Protein AF-A0A3M1TAW3-F1 (afdb_monomer)

pLDDT: mean 72.64, std 24.68, range [35.62, 98.75]

Structure (mmCIF, N/CA/C/O backbone):
data_AF-A0A3M1TAW3-F1
#
_entry.id   AF-A0A3M1TAW3-F1
#
loop_
_atom_site.group_PDB
_atom_site.id
_atom_site.type_symbol
_atom_site.label_atom_id
_atom_site.label_alt_id
_atom_site.label_comp_id
_atom_site.label_asym_id
_atom_site.label_entity_id
_atom_site.label_seq_id
_atom_site.pdbx_PDB_ins_code
_atom_site.Cartn_x
_atom_site.Cartn_y
_atom_site.Cartn_z
_atom_site.occupancy
_atom_site.B_iso_or_equiv
_atom_site.auth_seq_id
_atom_site.auth_comp_id
_atom_site.auth_asym_id
_atom_site.auth_atom_id
_atom_site.pdbx_PDB_model_num
ATOM 1 N N . MET A 1 1 ? 18.398 28.749 -62.847 1.00 45.34 1 MET A N 1
ATOM 2 C CA . MET A 1 1 ? 19.670 28.584 -62.106 1.00 45.34 1 MET A CA 1
ATOM 3 C C . MET A 1 1 ? 19.361 27.893 -60.785 1.00 45.34 1 MET A C 1
ATOM 5 O O . MET A 1 1 ? 18.654 28.473 -59.977 1.00 45.34 1 MET A O 1
ATOM 9 N N . ALA A 1 2 ? 19.782 26.638 -60.601 1.00 41.91 2 ALA A N 1
ATOM 10 C CA . ALA A 1 2 ? 19.473 25.850 -59.403 1.00 41.91 2 ALA A CA 1
ATOM 11 C C . ALA A 1 2 ? 20.678 25.838 -58.450 1.00 41.91 2 ALA A C 1
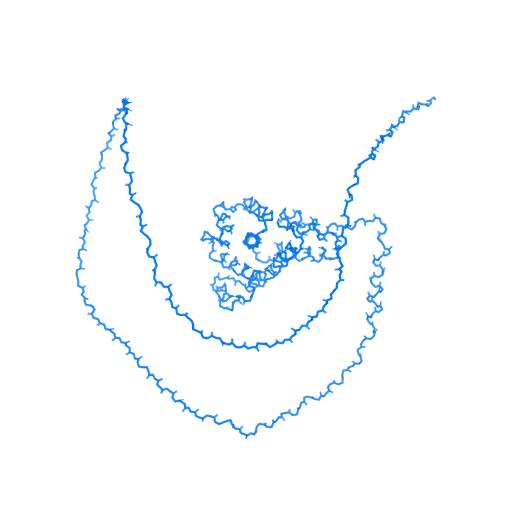ATOM 13 O O . ALA A 1 2 ? 21.740 25.317 -58.790 1.00 41.91 2 ALA A O 1
ATOM 14 N N . VAL A 1 3 ? 20.508 26.428 -57.266 1.00 51.09 3 VAL A N 1
ATOM 15 C CA . VAL A 1 3 ? 21.525 26.489 -56.209 1.00 51.09 3 VAL A CA 1
ATOM 16 C C . VAL A 1 3 ? 21.534 25.155 -55.455 1.00 51.09 3 VAL A C 1
ATOM 18 O O . VAL A 1 3 ? 20.552 24.783 -54.815 1.00 51.09 3 VAL A O 1
ATOM 21 N N . ARG A 1 4 ? 22.640 24.405 -55.550 1.00 50.91 4 ARG A N 1
ATOM 22 C CA . ARG A 1 4 ? 22.875 23.173 -54.779 1.00 50.91 4 ARG A CA 1
ATOM 23 C C . ARG A 1 4 ? 23.311 23.527 -53.354 1.00 50.91 4 ARG A C 1
ATOM 25 O O . ARG A 1 4 ? 24.387 24.084 -53.167 1.00 50.91 4 ARG A O 1
ATOM 32 N N . GLY A 1 5 ? 22.496 23.165 -52.364 1.00 61.06 5 GLY A N 1
ATOM 33 C CA . GLY A 1 5 ? 22.844 23.255 -50.942 1.00 61.06 5 GLY A CA 1
ATOM 34 C C . GLY A 1 5 ? 23.843 22.170 -50.488 1.00 61.06 5 GLY A C 1
ATOM 35 O O . GLY A 1 5 ? 23.930 21.107 -51.115 1.00 61.06 5 GLY A O 1
ATOM 36 N N . PRO A 1 6 ? 24.613 22.420 -49.410 1.00 59.00 6 PRO A N 1
ATOM 37 C CA . PRO A 1 6 ? 25.688 21.540 -48.959 1.00 59.00 6 PRO A CA 1
ATOM 38 C C . PRO A 1 6 ? 25.163 20.272 -48.267 1.00 59.00 6 PRO A C 1
ATOM 40 O O . PRO A 1 6 ? 24.200 20.297 -47.504 1.00 59.00 6 PRO A O 1
ATOM 43 N N . ARG A 1 7 ? 25.830 19.141 -48.532 1.00 55.12 7 ARG A N 1
ATOM 44 C CA . ARG A 1 7 ? 25.517 17.826 -47.949 1.00 55.12 7 ARG A CA 1
ATOM 45 C C . ARG A 1 7 ? 26.032 17.711 -46.503 1.00 55.12 7 ARG A C 1
ATOM 47 O O . ARG A 1 7 ? 27.154 18.147 -46.237 1.00 55.12 7 ARG A O 1
ATOM 54 N N . PRO A 1 8 ? 25.295 17.051 -45.591 1.00 55.12 8 PRO A N 1
ATOM 55 C CA . PRO A 1 8 ? 25.741 16.839 -44.217 1.00 55.12 8 PRO A CA 1
ATOM 56 C C . PRO A 1 8 ? 26.856 15.783 -44.127 1.00 55.12 8 PRO A C 1
ATOM 58 O O . PRO A 1 8 ? 26.785 14.707 -44.728 1.00 55.12 8 PRO A O 1
ATOM 61 N N . ARG A 1 9 ? 27.896 16.102 -43.346 1.00 51.12 9 ARG A N 1
ATOM 62 C CA . ARG A 1 9 ? 29.015 15.210 -43.008 1.00 51.12 9 ARG A CA 1
ATOM 63 C C . ARG A 1 9 ? 28.550 14.139 -42.015 1.00 51.12 9 ARG A C 1
ATOM 65 O O . ARG A 1 9 ? 28.047 14.459 -40.944 1.00 51.12 9 ARG A O 1
ATOM 72 N N . ARG A 1 10 ? 28.757 12.863 -42.358 1.00 47.25 10 ARG A N 1
ATOM 73 C CA . ARG A 1 10 ? 28.564 11.721 -41.451 1.00 47.25 10 ARG A CA 1
ATOM 74 C C . ARG A 1 10 ? 29.688 11.686 -40.412 1.00 47.25 10 ARG A C 1
ATOM 76 O O . ARG A 1 10 ? 30.853 11.549 -40.782 1.00 47.25 10 ARG A O 1
ATOM 83 N N . ALA A 1 11 ? 29.332 11.777 -39.134 1.00 47.25 11 ALA A N 1
ATOM 84 C CA . ALA A 1 11 ? 30.239 11.511 -38.025 1.00 47.25 11 ALA A CA 1
ATOM 85 C C . ALA A 1 11 ? 30.548 10.005 -37.955 1.00 47.25 11 ALA A C 1
ATOM 87 O O . ALA A 1 11 ? 29.640 9.173 -37.954 1.00 47.25 11 ALA A O 1
ATOM 88 N N . ARG A 1 12 ? 31.839 9.659 -37.930 1.00 46.91 12 ARG A N 1
ATOM 89 C CA . ARG A 1 12 ? 32.326 8.311 -37.618 1.00 46.91 12 ARG A CA 1
ATOM 90 C C . ARG A 1 12 ? 32.282 8.144 -36.101 1.00 46.91 12 ARG A C 1
ATOM 92 O O . ARG A 1 12 ? 33.013 8.837 -35.403 1.00 46.91 12 ARG A O 1
ATOM 99 N N . LEU A 1 13 ? 31.439 7.241 -35.608 1.00 49.59 13 LEU A N 1
ATOM 100 C CA . LEU A 1 13 ? 31.515 6.764 -34.229 1.00 49.59 13 LEU A CA 1
ATOM 101 C C . LEU A 1 13 ? 32.572 5.661 -34.161 1.00 49.59 13 LEU A C 1
ATOM 103 O O . LEU A 1 13 ? 32.526 4.699 -34.933 1.00 49.59 13 LEU A O 1
ATOM 107 N N . GLY A 1 14 ? 33.549 5.867 -33.281 1.00 43.88 14 GLY A N 1
ATOM 108 C CA . GLY A 1 14 ? 34.609 4.919 -32.982 1.00 43.88 14 GLY A CA 1
ATOM 109 C C . GLY A 1 14 ? 34.041 3.638 -32.383 1.00 43.88 14 GLY A C 1
ATOM 110 O O . GLY A 1 14 ? 33.170 3.668 -31.517 1.00 43.88 14 GLY A O 1
ATOM 111 N N . ARG A 1 15 ? 34.548 2.515 -32.888 1.00 48.22 15 ARG A N 1
ATOM 112 C CA . ARG A 1 15 ? 34.602 1.257 -32.151 1.00 48.22 15 ARG A CA 1
ATOM 113 C C . ARG A 1 15 ? 35.600 1.468 -31.022 1.00 48.22 15 ARG A C 1
ATOM 115 O O . ARG A 1 15 ? 36.693 1.915 -31.336 1.00 48.22 15 ARG A O 1
ATOM 122 N N . ASP A 1 16 ? 35.218 1.168 -29.790 1.00 44.97 16 ASP A N 1
ATOM 123 C CA . ASP A 1 16 ? 36.042 0.422 -28.840 1.00 44.97 16 ASP A CA 1
ATOM 124 C C . ASP A 1 16 ? 35.231 0.110 -27.573 1.00 44.97 16 ASP A C 1
ATOM 126 O O . ASP A 1 16 ? 34.283 0.811 -27.229 1.00 44.97 16 ASP A O 1
ATOM 130 N N . GLU A 1 17 ? 35.629 -0.988 -26.930 1.00 38.75 17 GLU A N 1
ATOM 131 C CA . GLU A 1 17 ? 35.199 -1.505 -25.621 1.00 38.75 17 GLU A CA 1
ATOM 132 C C . GLU A 1 17 ? 33.963 -2.423 -25.576 1.00 38.75 17 GLU A C 1
ATOM 134 O O . GLU A 1 17 ? 32.844 -2.067 -25.211 1.00 38.75 17 GLU A O 1
ATOM 139 N N . VAL A 1 18 ? 34.235 -3.698 -25.872 1.00 43.41 18 VAL A N 1
ATOM 140 C CA . VAL A 1 18 ? 33.439 -4.859 -25.453 1.00 43.41 18 VAL A CA 1
ATOM 141 C C . VAL A 1 18 ? 34.033 -5.412 -24.150 1.00 43.41 18 VAL A C 1
ATOM 143 O O . VAL A 1 18 ? 35.169 -5.887 -24.180 1.00 43.41 18 VAL A O 1
ATOM 146 N N . PRO A 1 19 ? 33.290 -5.473 -23.031 1.00 47.22 19 PRO A N 1
ATOM 147 C CA . PRO A 1 19 ? 33.682 -6.313 -21.908 1.00 47.22 19 PRO A CA 1
ATOM 148 C C . PRO A 1 19 ? 33.182 -7.743 -22.123 1.00 47.22 19 PRO A C 1
ATOM 150 O O . PRO A 1 19 ? 31.986 -8.038 -22.088 1.00 47.22 19 PRO A O 1
ATOM 153 N N . ALA A 1 20 ? 34.129 -8.655 -22.315 1.00 41.94 20 ALA A N 1
ATOM 154 C CA . ALA A 1 20 ? 33.915 -10.078 -22.136 1.00 41.94 20 ALA A CA 1
ATOM 155 C C . ALA A 1 20 ? 33.748 -10.390 -20.639 1.00 41.94 20 ALA A C 1
ATOM 157 O O . ALA A 1 20 ? 34.660 -10.124 -19.867 1.00 41.94 20 ALA A O 1
ATOM 158 N N . LEU A 1 21 ? 32.629 -11.001 -20.234 1.00 38.00 21 LEU A N 1
ATOM 159 C CA . LEU A 1 21 ? 32.641 -12.242 -19.442 1.00 38.00 21 LEU A CA 1
ATOM 160 C C . LEU A 1 21 ? 31.218 -12.804 -19.281 1.00 38.00 21 LEU A C 1
ATOM 162 O O . LEU A 1 21 ? 30.477 -12.501 -18.350 1.00 38.00 21 LEU A O 1
ATOM 166 N N . VAL A 1 22 ? 30.865 -13.709 -20.190 1.00 38.03 22 VAL A N 1
ATOM 167 C CA . VAL A 1 22 ? 29.790 -14.683 -20.003 1.00 38.03 22 VAL A CA 1
ATOM 168 C C . VAL A 1 22 ? 30.414 -15.902 -19.327 1.00 38.03 22 VAL A C 1
ATOM 170 O O . VAL A 1 22 ? 31.104 -16.685 -19.977 1.00 38.03 22 VAL A O 1
ATOM 173 N N . ARG A 1 23 ? 30.170 -16.103 -18.028 1.00 40.38 23 ARG A N 1
ATOM 174 C CA . ARG A 1 23 ? 30.307 -17.432 -17.411 1.00 40.38 23 ARG A CA 1
ATOM 175 C C . ARG A 1 23 ? 28.921 -18.005 -17.153 1.00 40.38 23 ARG A C 1
ATOM 177 O O . ARG A 1 23 ? 28.227 -17.633 -16.213 1.00 40.38 23 ARG A O 1
ATOM 184 N N . ARG A 1 24 ? 28.548 -18.924 -18.044 1.00 36.66 24 ARG A N 1
ATOM 185 C CA . ARG A 1 24 ? 27.421 -19.849 -17.923 1.00 36.66 24 ARG A CA 1
ATOM 186 C C . ARG A 1 24 ? 27.511 -20.596 -16.584 1.00 36.66 24 ARG A C 1
ATOM 188 O O . ARG A 1 24 ? 28.550 -21.180 -16.288 1.00 36.66 24 ARG A O 1
ATOM 195 N N . ARG A 1 25 ? 26.422 -20.630 -15.812 1.00 39.06 25 ARG A N 1
ATOM 196 C CA . ARG A 1 25 ? 26.185 -21.680 -14.807 1.00 39.06 25 ARG A CA 1
ATOM 197 C C . ARG A 1 25 ? 25.143 -22.661 -15.358 1.00 39.06 25 ARG A C 1
ATOM 199 O O . ARG A 1 25 ? 24.179 -22.203 -15.974 1.00 39.06 25 ARG A O 1
ATOM 206 N N . PRO A 1 26 ? 25.329 -23.976 -15.175 1.00 47.22 26 PRO A N 1
ATOM 207 C CA . PRO A 1 26 ? 24.401 -24.980 -15.673 1.00 47.22 26 PRO A CA 1
ATOM 208 C C . PRO A 1 26 ? 23.131 -25.057 -14.811 1.00 47.22 26 PRO A C 1
ATOM 210 O O . PRO A 1 26 ? 23.178 -24.907 -13.589 1.00 47.22 26 PRO A O 1
ATOM 213 N N . ARG A 1 27 ? 22.005 -25.293 -15.492 1.00 41.22 27 ARG A N 1
ATOM 214 C CA . ARG A 1 27 ? 20.731 -25.795 -14.952 1.00 41.22 27 ARG A CA 1
ATOM 215 C C . ARG A 1 27 ? 20.880 -27.306 -14.718 1.00 41.22 27 ARG A C 1
ATOM 217 O O . ARG A 1 27 ? 21.560 -27.948 -15.506 1.00 41.22 27 ARG A O 1
ATOM 224 N N . GLU A 1 28 ? 20.483 -27.840 -13.564 1.00 35.62 28 GLU A N 1
ATOM 225 C CA . GLU A 1 28 ? 19.320 -28.726 -13.292 1.00 35.62 28 GLU A CA 1
ATOM 226 C C . GLU A 1 28 ? 19.811 -29.691 -12.174 1.00 35.62 28 GLU A C 1
ATOM 228 O O . GLU A 1 28 ? 21.003 -29.964 -12.104 1.00 35.62 28 GLU A O 1
ATOM 233 N N . HIS A 1 29 ? 19.053 -30.144 -11.170 1.00 37.66 29 HIS A N 1
ATOM 234 C CA . HIS A 1 29 ? 17.786 -30.866 -11.234 1.00 37.66 29 HIS A CA 1
ATOM 235 C C . HIS A 1 29 ? 16.936 -30.704 -9.960 1.00 37.66 29 HIS A C 1
ATOM 237 O O . HIS A 1 29 ? 17.431 -30.554 -8.843 1.00 37.66 29 HIS A O 1
ATOM 243 N N . HIS A 1 30 ? 15.623 -30.821 -10.161 1.00 39.53 30 HIS A N 1
ATOM 244 C CA . HIS A 1 30 ? 14.613 -31.130 -9.156 1.00 39.53 30 HIS A CA 1
ATOM 245 C C . HIS A 1 30 ? 14.889 -32.443 -8.414 1.00 39.53 30 HIS A C 1
ATOM 247 O O . HIS A 1 30 ? 15.037 -33.473 -9.058 1.00 39.53 30 HIS A O 1
ATOM 253 N N . HIS A 1 31 ? 14.727 -32.435 -7.088 1.00 38.75 31 HIS A N 1
ATOM 254 C CA . HIS A 1 31 ? 14.025 -33.514 -6.392 1.00 38.75 31 HIS A CA 1
ATOM 255 C C . HIS A 1 31 ? 13.182 -32.952 -5.243 1.00 38.75 31 HIS A C 1
ATOM 257 O O . HIS A 1 31 ? 13.689 -32.477 -4.229 1.00 38.75 31 HIS A O 1
ATOM 263 N N . GLN A 1 32 ? 11.864 -33.040 -5.422 1.00 39.88 32 GLN A N 1
ATOM 264 C CA . GLN A 1 32 ? 10.887 -33.019 -4.342 1.00 39.88 32 GLN A CA 1
ATOM 265 C C . GLN A 1 32 ? 11.131 -34.231 -3.432 1.00 39.88 32 GLN A C 1
ATOM 267 O O . GLN A 1 32 ? 11.098 -35.372 -3.891 1.00 39.88 32 GLN A O 1
ATOM 272 N N . ARG A 1 33 ? 11.306 -33.993 -2.131 1.00 35.88 33 ARG A N 1
ATOM 273 C CA . ARG A 1 33 ? 11.067 -35.000 -1.093 1.00 35.88 33 ARG A CA 1
ATOM 274 C C . ARG A 1 33 ? 10.095 -34.430 -0.071 1.00 35.88 33 ARG A C 1
ATOM 276 O O . ARG A 1 33 ? 10.453 -33.630 0.785 1.00 35.88 33 ARG A O 1
ATOM 283 N N . LEU A 1 34 ? 8.849 -34.873 -0.193 1.00 41.84 34 LEU A N 1
ATOM 284 C CA . LEU A 1 34 ? 7.893 -34.926 0.903 1.00 41.84 34 LEU A CA 1
ATOM 285 C C . LEU A 1 34 ? 8.372 -35.994 1.892 1.00 41.84 34 LEU A C 1
ATOM 287 O O . LEU A 1 34 ? 8.687 -37.110 1.481 1.00 41.84 34 LEU A O 1
ATOM 291 N N . GLY A 1 35 ? 8.392 -35.682 3.187 1.00 35.62 35 GLY A N 1
ATOM 292 C CA . GLY A 1 35 ? 8.613 -36.712 4.195 1.00 35.62 35 GLY A CA 1
ATOM 293 C C . GLY A 1 35 ? 8.917 -36.209 5.598 1.00 35.62 35 GLY A C 1
ATOM 294 O O . GLY A 1 35 ? 10.067 -35.948 5.908 1.00 35.62 35 GLY A O 1
ATOM 295 N N . ARG A 1 36 ? 7.870 -36.221 6.433 1.00 37.12 36 ARG A N 1
ATOM 296 C CA . ARG A 1 36 ? 7.858 -36.678 7.837 1.00 37.12 36 ARG A CA 1
ATOM 297 C C . ARG A 1 36 ? 8.784 -35.969 8.843 1.00 37.12 36 ARG A C 1
ATOM 299 O O . ARG A 1 36 ? 9.990 -36.177 8.866 1.00 37.12 36 ARG A O 1
ATOM 306 N N . GLY A 1 37 ? 8.154 -35.270 9.794 1.00 36.78 37 GLY A N 1
ATOM 307 C CA . GLY A 1 37 ? 8.721 -35.072 11.135 1.00 36.78 37 GLY A CA 1
ATOM 308 C C . GLY A 1 37 ? 8.979 -36.415 11.834 1.00 36.78 37 GLY A C 1
ATOM 309 O O . GLY A 1 37 ? 8.426 -37.441 11.421 1.00 36.78 37 GLY A O 1
ATOM 310 N N . PRO A 1 38 ? 9.801 -36.429 12.894 1.00 48.66 38 PRO A N 1
ATOM 311 C CA . PRO A 1 38 ? 9.209 -36.265 14.222 1.00 48.66 38 PRO A CA 1
ATOM 312 C C . PRO A 1 38 ? 10.140 -35.582 15.249 1.00 48.66 38 PRO A C 1
ATOM 314 O O . PRO A 1 38 ? 11.235 -35.132 14.935 1.00 48.66 38 PRO A O 1
ATOM 317 N N . ALA A 1 39 ? 9.669 -35.618 16.498 1.00 40.00 39 ALA A N 1
ATOM 318 C CA . ALA A 1 39 ? 10.394 -35.472 17.759 1.00 40.00 39 ALA A CA 1
ATOM 319 C C . ALA A 1 39 ? 10.450 -34.065 18.369 1.00 40.00 39 ALA A C 1
ATOM 321 O O . ALA A 1 39 ? 11.366 -33.271 18.173 1.00 40.00 39 ALA A O 1
ATOM 322 N N . ARG A 1 40 ? 9.455 -33.857 19.239 1.00 47.31 40 ARG A N 1
ATOM 323 C CA . ARG A 1 40 ? 9.596 -33.149 20.511 1.00 47.31 40 ARG A CA 1
ATOM 324 C C . ARG A 1 40 ? 10.953 -33.479 21.145 1.00 47.31 40 ARG A C 1
ATOM 326 O O . ARG A 1 40 ? 11.275 -34.656 21.308 1.00 47.31 40 ARG A O 1
ATOM 333 N N . ARG A 1 41 ? 11.688 -32.451 21.560 1.00 46.97 41 ARG A N 1
ATOM 334 C CA . ARG A 1 41 ? 12.575 -32.549 22.714 1.00 46.97 41 ARG A CA 1
ATOM 335 C C . ARG A 1 41 ? 12.290 -31.409 23.667 1.00 46.97 41 ARG A C 1
ATOM 337 O O . ARG A 1 41 ? 12.113 -30.257 23.280 1.00 46.97 41 ARG A O 1
ATOM 344 N N . ASP A 1 42 ? 12.180 -31.861 24.894 1.00 43.06 42 ASP A N 1
ATOM 345 C CA . ASP A 1 42 ? 11.944 -31.176 26.133 1.00 43.06 42 ASP A CA 1
ATOM 346 C C . ASP A 1 42 ? 13.008 -30.130 26.474 1.00 43.06 42 ASP A C 1
ATOM 348 O O . ASP A 1 42 ? 14.173 -30.265 26.117 1.00 43.06 42 ASP A O 1
ATOM 352 N N . GLN A 1 43 ? 12.535 -29.148 27.245 1.00 43.06 43 GLN A N 1
ATOM 353 C CA . GLN A 1 43 ? 13.194 -28.574 28.418 1.00 43.06 43 GLN A CA 1
ATOM 354 C C . GLN A 1 43 ? 14.589 -27.967 28.234 1.00 43.06 43 GLN A C 1
ATOM 356 O O . GLN A 1 43 ? 15.586 -28.669 28.226 1.00 43.06 43 GLN A O 1
ATOM 361 N N . GLU A 1 44 ? 14.652 -26.637 28.327 1.00 40.34 44 GLU A N 1
ATOM 362 C CA . GLU A 1 44 ? 15.616 -25.984 29.215 1.00 40.34 44 GLU A CA 1
ATOM 363 C C . GLU A 1 44 ? 15.070 -24.619 29.664 1.00 40.34 44 GLU A C 1
ATOM 365 O O . GLU A 1 44 ? 14.482 -23.861 28.891 1.00 40.34 44 GLU A O 1
ATOM 370 N N . GLY A 1 45 ? 15.154 -24.391 30.975 1.00 44.31 45 GLY A N 1
ATOM 371 C CA . GLY A 1 45 ? 14.449 -23.355 31.721 1.00 44.31 45 GLY A CA 1
ATOM 372 C C . GLY A 1 45 ? 15.054 -21.943 31.656 1.00 44.31 45 GLY A C 1
ATOM 373 O O . GLY A 1 45 ? 15.881 -21.624 30.802 1.00 44.31 45 GLY A O 1
ATOM 374 N N . PRO A 1 46 ? 14.612 -21.048 32.558 1.00 51.94 46 PRO A N 1
ATOM 375 C CA . PRO A 1 46 ? 14.770 -19.610 32.405 1.00 51.94 46 PRO A CA 1
ATOM 376 C C . PRO A 1 46 ? 16.129 -19.125 32.922 1.00 51.94 46 PRO A C 1
ATOM 378 O O . PRO A 1 46 ? 16.441 -19.267 34.101 1.00 51.94 46 PRO A O 1
ATOM 381 N N . GLN A 1 47 ? 16.901 -18.445 32.072 1.00 42.84 47 GLN A N 1
ATOM 382 C CA . GLN A 1 47 ? 18.050 -17.650 32.512 1.00 42.84 47 GLN A CA 1
ATOM 383 C C . GLN A 1 47 ? 17.708 -16.151 32.514 1.00 42.84 47 GLN A C 1
ATOM 385 O O . GLN A 1 47 ? 17.709 -15.465 31.494 1.00 42.84 47 GLN A O 1
ATOM 390 N N . ARG A 1 48 ? 17.443 -15.626 33.710 1.00 45.19 48 ARG A N 1
ATOM 391 C CA . ARG A 1 48 ? 17.696 -14.234 34.129 1.00 45.19 48 ARG A CA 1
ATOM 392 C C . ARG A 1 48 ? 18.446 -14.320 35.471 1.00 45.19 48 ARG A C 1
ATOM 394 O O . ARG A 1 48 ? 18.261 -15.327 36.149 1.00 45.19 48 ARG A O 1
ATOM 401 N N . PRO A 1 49 ? 19.196 -13.302 35.941 1.00 49.16 49 PRO A N 1
ATOM 402 C CA . PRO A 1 49 ? 19.486 -11.987 35.362 1.00 49.16 49 PRO A CA 1
ATOM 403 C C . PRO A 1 49 ? 20.999 -11.655 35.348 1.00 49.16 49 PRO A C 1
ATOM 405 O O . PRO A 1 49 ? 21.775 -12.163 36.152 1.00 49.16 49 PRO A O 1
ATOM 408 N N . ARG A 1 50 ? 21.433 -10.686 34.533 1.00 44.69 50 ARG A N 1
ATOM 409 C CA . ARG A 1 50 ? 22.669 -9.936 34.823 1.00 44.69 50 ARG A CA 1
ATOM 410 C C . ARG A 1 50 ? 22.394 -8.440 34.774 1.00 44.69 50 ARG A C 1
ATOM 412 O O . ARG A 1 50 ? 22.365 -7.823 33.716 1.00 44.69 50 ARG A O 1
ATOM 419 N N . ARG A 1 51 ? 22.186 -7.881 35.970 1.00 44.41 51 ARG A N 1
ATOM 420 C CA . ARG A 1 51 ? 22.349 -6.456 36.266 1.00 44.41 51 ARG A CA 1
ATOM 421 C C . ARG A 1 51 ? 23.789 -6.075 35.911 1.00 44.41 51 ARG A C 1
ATOM 423 O O . ARG A 1 51 ? 24.718 -6.637 36.487 1.00 44.41 51 ARG A O 1
ATOM 430 N N . ARG A 1 52 ? 23.980 -5.133 34.989 1.00 46.16 52 ARG A N 1
ATOM 431 C CA . ARG A 1 52 ? 25.239 -4.391 34.864 1.00 46.16 52 ARG A CA 1
ATOM 432 C C . ARG A 1 52 ? 25.008 -2.950 35.290 1.00 46.16 52 ARG A C 1
ATOM 434 O O . ARG A 1 52 ? 23.983 -2.352 34.980 1.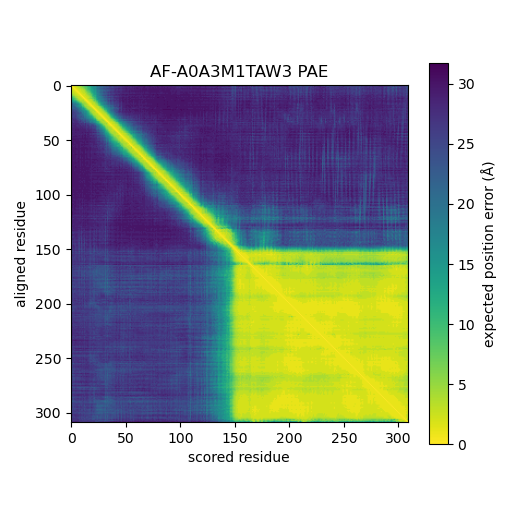00 46.16 52 ARG A O 1
ATOM 441 N N . ALA A 1 53 ? 25.957 -2.497 36.094 1.00 42.78 53 ALA A N 1
ATOM 442 C CA . ALA A 1 53 ? 25.975 -1.256 36.833 1.00 42.78 53 ALA A CA 1
ATOM 443 C C . ALA A 1 53 ? 26.085 -0.025 35.926 1.00 42.78 53 ALA A C 1
ATOM 445 O O . ALA A 1 53 ? 26.671 -0.074 34.845 1.00 42.78 53 ALA A O 1
ATOM 446 N N . ALA A 1 54 ? 25.542 1.079 36.431 1.00 47.72 54 ALA A N 1
ATOM 447 C CA . ALA A 1 54 ? 25.788 2.428 35.952 1.00 47.72 54 ALA A CA 1
ATOM 448 C C . ALA A 1 54 ? 27.257 2.837 36.168 1.00 47.72 54 ALA A C 1
ATOM 450 O O . ALA A 1 54 ? 27.823 2.499 37.211 1.00 47.72 54 ALA A O 1
ATOM 451 N N . PRO A 1 55 ? 27.846 3.640 35.269 1.00 57.22 55 PRO A N 1
ATOM 452 C CA . PRO A 1 55 ? 28.965 4.495 35.607 1.00 57.22 55 PRO A CA 1
ATOM 453 C C . PRO A 1 55 ? 28.507 5.916 35.946 1.00 57.22 55 PRO A C 1
ATOM 455 O O . PRO A 1 55 ? 27.525 6.449 35.433 1.00 57.22 55 PRO A O 1
ATOM 458 N N . GLN A 1 56 ? 29.271 6.469 36.873 1.00 44.31 56 GLN A N 1
ATOM 459 C CA . GLN A 1 56 ? 29.097 7.694 37.625 1.00 44.31 56 GLN A CA 1
ATOM 460 C C . GLN A 1 56 ? 29.204 8.974 36.790 1.00 44.31 56 GLN A C 1
ATOM 462 O O . GLN A 1 56 ? 29.840 9.035 35.740 1.00 44.31 56 GLN A O 1
ATOM 467 N N . ALA A 1 57 ? 28.609 10.018 37.359 1.00 43.69 57 ALA A N 1
ATOM 468 C CA . ALA A 1 57 ? 28.743 11.406 36.970 1.00 43.69 57 ALA A CA 1
ATOM 469 C C . ALA A 1 57 ? 30.195 11.901 37.053 1.00 43.69 57 ALA A C 1
ATOM 471 O O . ALA A 1 57 ? 30.860 11.731 38.073 1.00 43.69 57 ALA A O 1
ATOM 472 N N . THR A 1 58 ? 30.630 12.648 36.040 1.00 54.22 58 THR A N 1
ATOM 473 C CA . THR A 1 58 ? 31.751 13.582 36.163 1.00 54.22 58 THR A CA 1
ATOM 474 C C . THR A 1 58 ? 31.233 15.007 36.043 1.00 54.22 58 THR A C 1
ATOM 476 O O . THR A 1 58 ? 30.861 15.473 34.968 1.00 54.22 58 THR A O 1
ATOM 479 N N . ARG A 1 59 ? 31.226 15.696 37.187 1.00 43.59 59 ARG A N 1
ATOM 480 C CA . ARG A 1 59 ? 31.215 17.156 37.288 1.00 43.59 59 ARG A CA 1
ATOM 481 C C . ARG A 1 59 ? 32.492 17.711 36.651 1.00 43.59 59 ARG A C 1
ATOM 483 O O . ARG A 1 59 ? 33.579 17.255 36.999 1.00 43.59 59 ARG A O 1
ATOM 490 N N . ARG A 1 60 ? 32.380 18.766 35.844 1.00 49.41 60 ARG A N 1
ATOM 491 C CA . ARG A 1 60 ? 33.429 19.788 35.730 1.00 49.41 60 ARG A CA 1
ATOM 492 C C . ARG A 1 60 ? 32.811 21.187 35.723 1.00 49.41 60 ARG A C 1
ATOM 494 O O . ARG A 1 60 ? 32.005 21.523 34.863 1.00 49.41 60 ARG A O 1
ATOM 501 N N . HIS A 1 61 ? 33.214 21.953 36.738 1.00 45.31 61 HIS A N 1
ATOM 502 C CA . HIS A 1 61 ? 33.381 23.410 36.746 1.00 45.31 61 HIS A CA 1
ATOM 503 C C . HIS A 1 61 ? 34.137 23.860 35.475 1.00 45.31 61 HIS A C 1
ATOM 505 O O . HIS A 1 61 ? 34.942 23.088 34.966 1.00 45.31 61 HIS A O 1
ATOM 511 N N . GLY A 1 62 ? 34.000 25.047 34.890 1.00 39.34 62 GLY A N 1
ATOM 512 C CA . GLY A 1 62 ? 33.479 26.340 35.326 1.00 39.34 62 GLY A CA 1
ATOM 513 C C . GLY A 1 62 ? 34.404 27.421 34.734 1.00 39.34 62 GLY A C 1
ATOM 514 O O . GLY A 1 62 ? 35.612 27.281 34.863 1.00 39.34 62 GLY A O 1
ATOM 515 N N . ALA A 1 63 ? 33.854 28.445 34.073 1.00 42.03 63 ALA A N 1
ATOM 516 C CA . ALA A 1 63 ? 34.449 29.769 33.781 1.00 42.03 63 ALA A CA 1
ATOM 517 C C . ALA A 1 63 ? 33.347 30.582 33.061 1.00 42.03 63 ALA A C 1
ATOM 519 O O . ALA A 1 63 ? 32.876 30.138 32.020 1.00 42.03 63 ALA A O 1
ATOM 520 N N . ARG A 1 64 ? 32.653 31.569 33.650 1.00 41.38 64 ARG A N 1
ATOM 521 C CA . ARG A 1 64 ? 33.043 32.933 34.081 1.00 41.38 64 ARG A CA 1
ATOM 522 C C . ARG A 1 64 ? 33.740 33.779 33.003 1.00 41.38 64 ARG A C 1
ATOM 524 O O . ARG A 1 64 ? 34.936 33.626 32.809 1.00 41.38 64 ARG A O 1
ATOM 531 N N . ALA A 1 65 ? 32.973 34.699 32.412 1.00 40.44 65 ALA A N 1
ATOM 532 C CA . ALA A 1 65 ? 33.240 36.143 32.251 1.00 40.44 65 ALA A CA 1
ATOM 533 C C . ALA A 1 65 ? 31.928 36.776 31.709 1.00 40.44 65 ALA A C 1
ATOM 535 O O . ALA A 1 65 ? 31.363 36.241 30.761 1.00 40.44 65 ALA A O 1
ATOM 536 N N . GLU A 1 66 ? 31.208 37.612 32.472 1.00 39.38 66 GLU A N 1
ATOM 537 C CA . GLU A 1 66 ? 31.299 39.096 32.485 1.00 39.38 66 GLU A CA 1
ATOM 538 C C . GLU A 1 66 ? 30.860 39.730 31.148 1.00 39.38 66 GLU A C 1
ATOM 540 O O . GLU A 1 66 ? 31.351 39.337 30.104 1.00 39.38 66 GLU A O 1
ATOM 545 N N . GLY A 1 67 ? 29.955 40.705 31.039 1.00 36.84 67 GLY A N 1
ATOM 546 C CA . GLY A 1 67 ? 29.148 41.488 31.974 1.00 36.84 67 GLY A CA 1
ATOM 547 C C . GLY A 1 67 ? 28.288 42.479 31.156 1.00 36.84 67 GLY A C 1
ATOM 548 O O . GLY A 1 67 ? 28.708 42.927 30.096 1.00 36.84 67 GLY A O 1
ATOM 549 N N . GLY A 1 68 ? 27.074 42.807 31.605 1.00 40.16 68 GLY A N 1
ATOM 550 C CA . GLY A 1 68 ? 26.689 44.220 31.773 1.00 40.16 68 GLY A CA 1
ATOM 551 C C . GLY A 1 68 ? 25.574 44.706 30.825 1.00 40.16 68 GLY A C 1
ATOM 552 O O . GLY A 1 68 ? 25.270 44.009 29.868 1.00 40.16 68 GLY A O 1
ATOM 553 N N . PRO A 1 69 ? 24.889 45.829 31.127 1.00 58.62 69 PRO A N 1
ATOM 554 C CA . PRO A 1 69 ? 23.464 45.771 31.488 1.00 58.62 69 PRO A CA 1
ATOM 555 C C . PRO A 1 69 ? 22.526 46.675 30.661 1.00 58.62 69 PRO A C 1
ATOM 557 O O . PRO A 1 69 ? 22.959 47.642 30.047 1.00 58.62 69 PRO A O 1
ATOM 560 N N . SER A 1 70 ? 21.215 46.419 30.757 1.00 43.72 70 SER A N 1
ATOM 561 C CA . SER A 1 70 ? 20.138 47.430 30.667 1.00 43.72 70 SER A CA 1
ATOM 562 C C . SER A 1 70 ? 18.851 46.796 31.233 1.00 43.72 70 SER A C 1
ATOM 564 O O . SER A 1 70 ? 18.438 45.746 30.750 1.00 43.72 70 SER A O 1
ATOM 566 N N . GLN A 1 71 ? 18.390 47.135 32.449 1.00 43.94 71 GLN A N 1
ATOM 567 C CA . GLN A 1 71 ? 17.402 48.193 32.766 1.00 43.94 71 GLN A CA 1
ATOM 568 C C . GLN A 1 71 ? 16.167 48.171 31.835 1.00 43.94 71 GLN A C 1
ATOM 570 O O . GLN A 1 71 ? 16.326 48.140 30.627 1.00 43.94 71 GLN A O 1
ATOM 575 N N . ALA A 1 72 ? 14.903 48.243 32.259 1.00 38.84 72 ALA A N 1
ATOM 576 C CA . ALA A 1 72 ? 14.225 48.326 33.552 1.00 38.84 72 ALA A CA 1
ATOM 577 C C . ALA A 1 72 ? 12.695 48.191 33.302 1.00 38.84 72 ALA A C 1
ATOM 579 O O . ALA A 1 72 ? 12.248 48.360 32.171 1.00 38.84 72 ALA A O 1
ATOM 580 N N . GLY A 1 73 ? 11.912 47.977 34.371 1.00 41.88 73 GLY A N 1
ATOM 581 C CA . GLY A 1 73 ? 10.448 48.209 34.431 1.00 41.88 73 GLY A CA 1
ATOM 582 C C . GLY A 1 73 ? 9.588 46.933 34.416 1.00 41.88 73 GLY A C 1
ATOM 583 O O . GLY A 1 73 ? 9.572 46.240 33.410 1.00 41.88 73 GLY A O 1
ATOM 584 N N . GLN A 1 74 ? 9.044 46.448 35.551 1.00 44.19 74 GLN A N 1
ATOM 585 C CA . GLN A 1 74 ? 7.788 46.877 36.239 1.00 44.19 74 GLN A CA 1
ATOM 586 C C . GLN A 1 74 ? 6.543 46.498 35.398 1.00 44.19 74 GLN A C 1
ATOM 588 O O . GLN A 1 74 ? 6.508 46.824 34.224 1.00 44.19 74 GLN A O 1
ATOM 593 N N . ASP A 1 75 ? 5.538 45.716 35.825 1.00 47.97 75 ASP A N 1
ATOM 594 C CA . ASP A 1 75 ? 4.812 45.568 37.104 1.00 47.97 75 ASP A CA 1
ATOM 595 C C . ASP A 1 75 ? 4.187 44.149 37.218 1.00 47.97 75 ASP A C 1
ATOM 597 O O . ASP A 1 75 ? 3.812 43.549 36.217 1.00 47.97 75 ASP A O 1
ATOM 601 N N . ARG A 1 76 ? 4.233 43.431 38.354 1.00 45.59 76 ARG A N 1
ATOM 602 C CA . ARG A 1 76 ? 3.338 43.449 39.542 1.00 45.59 76 ARG A CA 1
ATOM 603 C C . ARG A 1 76 ? 1.826 43.305 39.272 1.00 45.59 76 ARG A C 1
ATOM 605 O O . ARG A 1 76 ? 1.172 44.283 38.955 1.00 45.59 76 ARG A O 1
ATOM 612 N N . GLN A 1 77 ? 1.279 42.123 39.594 1.00 49.53 77 GLN A N 1
ATOM 613 C CA . GLN A 1 77 ? 0.135 41.844 40.507 1.00 49.53 77 GLN A CA 1
ATOM 614 C C . GLN A 1 77 ? -0.333 40.390 40.256 1.00 49.53 77 GLN A C 1
ATOM 616 O O . GLN A 1 77 ? -0.564 40.020 39.116 1.00 49.53 77 GLN A O 1
ATOM 621 N N . ALA A 1 78 ? -0.304 39.419 41.175 1.00 41.06 78 ALA A N 1
ATOM 622 C CA . ALA A 1 78 ? -0.782 39.284 42.557 1.00 41.06 78 ALA A CA 1
ATOM 623 C C . ALA A 1 78 ? -2.066 38.424 42.636 1.00 41.06 78 ALA A C 1
ATOM 625 O O . ALA A 1 78 ? -3.090 38.755 42.059 1.00 41.06 78 ALA A O 1
ATOM 626 N N . CYS A 1 79 ? -1.960 37.376 43.465 1.00 37.66 79 CYS A N 1
ATOM 627 C CA . CYS A 1 79 ? -3.006 36.737 44.276 1.00 37.66 79 CYS A CA 1
ATOM 628 C C . CYS A 1 79 ? -4.054 35.816 43.618 1.00 37.66 79 CYS A C 1
ATOM 630 O O . CYS A 1 79 ? -4.837 36.220 42.772 1.00 37.66 79 CYS A O 1
ATOM 632 N N . GLY A 1 80 ? -4.154 34.585 44.150 1.00 38.16 80 GLY A N 1
ATOM 633 C CA . GLY A 1 80 ? -5.353 33.755 43.977 1.00 38.16 80 GLY A CA 1
ATOM 634 C C . GLY A 1 80 ? -5.220 32.240 44.187 1.00 38.16 80 GLY A C 1
ATOM 635 O O . GLY A 1 80 ? -5.681 31.482 43.344 1.00 38.16 80 GLY A O 1
ATOM 636 N N . ARG A 1 81 ? -4.629 31.760 45.293 1.00 43.72 81 ARG A N 1
ATOM 637 C CA . ARG A 1 81 ? -4.920 30.402 45.824 1.00 43.72 81 ARG A CA 1
ATOM 638 C C . ARG A 1 81 ? -6.208 30.476 46.652 1.00 43.72 81 ARG A C 1
ATOM 640 O O . ARG A 1 81 ? -6.366 31.467 47.364 1.00 43.72 81 ARG A O 1
ATOM 647 N N . PRO A 1 82 ? -7.083 29.451 46.633 1.00 58.47 82 PRO A N 1
ATOM 648 C CA . PRO A 1 82 ? -7.159 28.512 47.770 1.00 58.47 82 PRO A CA 1
ATOM 649 C C . PRO A 1 82 ? -7.669 27.098 47.342 1.00 58.47 82 PRO A C 1
ATOM 651 O O . PRO A 1 82 ? -7.518 26.735 46.181 1.00 58.47 82 PRO A O 1
ATOM 654 N N . PRO A 1 83 ? -8.177 26.227 48.240 1.00 58.41 83 PRO A N 1
ATOM 655 C CA . PRO A 1 83 ? -7.387 25.384 49.126 1.00 58.41 83 PRO A CA 1
ATOM 656 C C . PRO A 1 83 ? -7.610 23.874 48.902 1.00 58.41 83 PRO A C 1
ATOM 658 O O . PRO A 1 83 ? -8.598 23.412 48.334 1.00 58.41 83 PRO A O 1
ATOM 661 N N . ARG A 1 84 ? -6.674 23.097 49.456 1.00 48.06 84 ARG A N 1
ATOM 662 C CA . ARG A 1 84 ? -6.760 21.647 49.662 1.00 48.06 84 ARG A CA 1
ATOM 663 C C . ARG A 1 84 ? -7.987 21.286 50.505 1.00 48.06 84 ARG A C 1
ATOM 665 O O . ARG A 1 84 ? -8.193 21.876 51.563 1.00 48.06 84 ARG A O 1
ATOM 672 N N . ARG A 1 85 ? -8.715 20.238 50.110 1.00 52.88 85 ARG A N 1
ATOM 673 C CA . ARG A 1 85 ? -9.565 19.467 51.025 1.00 52.88 85 ARG A CA 1
ATOM 674 C C . ARG A 1 85 ? -9.041 18.042 51.138 1.00 52.88 85 ARG A C 1
ATOM 676 O O . ARG A 1 85 ? -9.034 17.288 50.171 1.00 52.88 85 ARG A O 1
ATOM 683 N N . HIS A 1 86 ? -8.616 17.721 52.354 1.00 43.91 86 HIS A N 1
ATOM 684 C CA . HIS A 1 86 ? -8.554 16.371 52.884 1.00 43.91 86 HIS A CA 1
ATOM 685 C C . HIS A 1 86 ? -9.961 15.764 52.898 1.00 43.91 86 HIS A C 1
ATOM 687 O O . HIS A 1 86 ? -10.903 16.409 53.361 1.00 43.91 86 HIS A O 1
ATOM 693 N N . ARG A 1 87 ? -10.083 14.506 52.473 1.00 49.66 87 ARG A N 1
ATOM 694 C CA . ARG A 1 87 ? -11.008 13.560 53.099 1.00 49.66 87 ARG A CA 1
ATOM 695 C C . ARG A 1 87 ? -10.347 12.193 53.171 1.00 49.66 87 ARG A C 1
ATOM 697 O O . ARG A 1 87 ? -10.022 11.582 52.159 1.00 49.66 87 ARG A O 1
ATOM 704 N N . GLU A 1 88 ? -10.111 11.801 54.411 1.00 42.31 88 GLU A N 1
ATOM 705 C CA . GLU A 1 88 ? -9.758 10.469 54.866 1.00 42.31 88 GLU A CA 1
ATOM 706 C C . GLU A 1 88 ? -10.972 9.532 54.814 1.00 42.31 88 GLU A C 1
ATOM 708 O O . GLU A 1 88 ? -12.120 9.971 54.900 1.00 42.31 88 GLU A O 1
ATOM 713 N N . GLY A 1 89 ? -10.668 8.233 54.781 1.00 36.97 89 GLY A N 1
ATOM 714 C CA . GLY A 1 89 ? -11.570 7.138 55.137 1.00 36.97 89 GLY A CA 1
ATOM 715 C C . GLY A 1 89 ? -12.229 6.465 53.930 1.00 36.97 89 GLY A C 1
ATOM 716 O O . GLY A 1 89 ? -12.680 7.122 53.008 1.00 36.97 89 GLY A O 1
ATOM 717 N N . ALA A 1 90 ? -12.364 5.147 53.852 1.00 40.19 90 ALA A N 1
ATOM 718 C CA . ALA A 1 90 ? -11.961 4.061 54.728 1.00 40.19 90 ALA A CA 1
ATOM 719 C C . ALA A 1 90 ? -12.182 2.741 53.951 1.00 40.19 90 ALA A C 1
ATOM 721 O O . ALA A 1 90 ? -13.049 2.681 53.084 1.00 40.19 90 ALA A O 1
ATOM 722 N N . ARG A 1 91 ? -11.474 1.681 54.365 1.00 38.41 91 ARG A N 1
ATOM 723 C CA . ARG A 1 91 ? -11.832 0.250 54.218 1.00 38.41 91 ARG A CA 1
ATOM 724 C C . ARG A 1 91 ? -11.760 -0.404 52.822 1.00 38.41 91 ARG A C 1
ATOM 726 O O . ARG A 1 91 ? -12.694 -0.374 52.033 1.00 38.41 91 ARG A O 1
ATOM 733 N N . ALA A 1 92 ? -10.694 -1.184 52.630 1.00 43.75 92 ALA A N 1
ATOM 734 C CA . ALA A 1 92 ? -10.795 -2.551 52.093 1.00 43.75 92 ALA A CA 1
ATOM 735 C C . ALA A 1 92 ? -11.458 -3.479 53.153 1.00 43.75 92 ALA A C 1
ATOM 737 O O . ALA A 1 92 ? -11.655 -3.013 54.281 1.00 43.75 92 ALA A O 1
ATOM 738 N N . PRO A 1 93 ? -11.726 -4.784 52.922 1.00 57.91 93 PRO A N 1
ATOM 739 C CA . PRO A 1 93 ? -11.600 -5.602 51.706 1.00 57.91 93 PRO A CA 1
ATOM 740 C C . PRO A 1 93 ? -12.894 -6.397 51.395 1.00 57.91 93 PRO A C 1
ATOM 742 O O . PRO A 1 93 ? -13.801 -6.445 52.221 1.00 57.91 93 PRO A O 1
ATOM 745 N N . ARG A 1 94 ? -12.963 -7.090 50.247 1.00 42.22 94 ARG A N 1
ATOM 746 C CA . ARG A 1 94 ? -13.638 -8.402 50.122 1.00 42.22 94 ARG A CA 1
ATOM 747 C C . ARG A 1 94 ? -13.320 -9.057 48.778 1.00 42.22 94 ARG A C 1
ATOM 749 O O . ARG A 1 94 ? -13.836 -8.696 47.728 1.00 42.22 94 ARG A O 1
ATOM 756 N N . SER A 1 95 ? -12.438 -10.038 48.874 1.00 45.97 95 SER A N 1
ATOM 757 C CA . SER A 1 95 ? -12.317 -11.191 47.995 1.00 45.97 95 SER A CA 1
ATOM 758 C C . SER A 1 95 ? -13.652 -11.933 47.890 1.00 45.97 95 SER A C 1
ATOM 760 O O . SER A 1 95 ? -14.158 -12.415 48.902 1.00 45.97 95 SER A O 1
ATOM 762 N N . HIS A 1 96 ? -14.174 -12.084 46.675 1.00 45.75 96 HIS A N 1
ATOM 763 C CA . HIS A 1 96 ? -15.129 -13.139 46.350 1.00 45.75 96 HIS A CA 1
ATOM 764 C C . HIS A 1 96 ? -14.642 -13.889 45.115 1.00 45.75 96 HIS A C 1
ATOM 766 O O . HIS A 1 96 ? -14.824 -13.468 43.977 1.00 45.75 96 HIS A O 1
ATOM 772 N N . THR A 1 97 ? -13.996 -15.012 45.395 1.00 46.09 97 THR A N 1
ATOM 773 C CA . THR A 1 97 ? -13.911 -16.176 44.522 1.00 46.09 97 THR A CA 1
ATOM 774 C C . THR A 1 97 ? -15.208 -16.975 44.692 1.00 46.09 97 THR A C 1
ATOM 776 O O . THR A 1 97 ? -15.580 -17.263 45.830 1.00 46.09 97 THR A O 1
ATOM 779 N N . PRO A 1 98 ? -15.862 -17.393 43.604 1.00 53.84 98 PRO A N 1
ATOM 780 C CA . PRO A 1 98 ? -16.513 -18.697 43.530 1.00 53.84 98 PRO A CA 1
ATOM 781 C C . PRO A 1 98 ? -15.661 -19.585 42.601 1.00 53.84 98 PRO A C 1
ATOM 783 O O . PRO A 1 98 ? -15.324 -19.186 41.491 1.00 53.84 98 PRO A O 1
ATOM 786 N N . ALA A 1 99 ? -15.063 -20.673 43.101 1.00 41.03 99 ALA A N 1
ATOM 787 C CA . ALA A 1 99 ? -15.676 -22.009 43.102 1.00 41.03 99 ALA A CA 1
ATOM 788 C C . ALA A 1 99 ? -16.189 -22.348 41.687 1.00 41.03 99 ALA A C 1
ATOM 790 O O . ALA A 1 99 ? -17.238 -21.873 41.277 1.00 41.03 99 ALA A O 1
ATOM 791 N N . SER A 1 100 ? -15.357 -22.930 40.822 1.00 44.50 100 SER A N 1
ATOM 792 C CA . SER A 1 100 ? -15.172 -24.388 40.703 1.00 44.50 100 SER A CA 1
ATOM 793 C C . SER A 1 100 ? -16.502 -25.137 40.603 1.00 44.50 100 SER A C 1
ATOM 795 O O . SER A 1 100 ? -16.869 -25.863 41.522 1.00 44.50 100 SER A O 1
ATOM 797 N N . ASP A 1 101 ? -17.197 -24.979 39.475 1.00 41.03 101 ASP A N 1
ATOM 798 C CA . ASP A 1 101 ? -18.242 -25.915 39.067 1.00 41.03 101 ASP A CA 1
ATOM 799 C C . ASP A 1 101 ? -17.613 -27.064 38.274 1.00 41.03 101 ASP A C 1
ATOM 801 O O . ASP A 1 101 ? -17.246 -26.954 37.101 1.00 41.03 101 ASP A O 1
ATOM 805 N N . HIS A 1 102 ? -17.475 -28.188 38.972 1.00 48.06 102 HIS A N 1
ATOM 806 C CA . HIS A 1 102 ? -17.294 -29.502 38.389 1.00 48.06 102 HIS A CA 1
ATOM 807 C C . HIS A 1 102 ? -18.588 -29.897 37.668 1.00 48.06 102 HIS A C 1
ATOM 809 O O . HIS A 1 102 ? -19.550 -30.368 38.279 1.00 48.06 102 HIS A O 1
ATOM 815 N N . HIS A 1 103 ? -18.609 -29.754 36.346 1.00 45.19 103 HIS A N 1
ATOM 816 C CA . HIS A 1 103 ? -19.572 -30.455 35.506 1.00 45.19 103 HIS A CA 1
ATOM 817 C C . HIS A 1 103 ? -18.902 -31.623 34.792 1.00 45.19 103 HIS A C 1
ATOM 819 O O . HIS A 1 103 ? -18.251 -31.474 33.765 1.00 45.19 103 HIS A O 1
ATOM 825 N N . ARG A 1 104 ? -19.083 -32.780 35.442 1.00 44.34 104 ARG A N 1
ATOM 826 C CA . ARG A 1 104 ? -19.457 -34.075 34.867 1.00 44.34 104 ARG A CA 1
ATOM 827 C C . ARG A 1 104 ? -18.884 -34.374 33.481 1.00 44.34 104 ARG A C 1
ATOM 829 O O . ARG A 1 104 ? -19.474 -34.029 32.460 1.00 44.34 104 ARG A O 1
ATOM 836 N N . GLU A 1 105 ? -17.825 -35.179 33.492 1.00 44.97 105 GLU A N 1
ATOM 837 C CA . GLU A 1 105 ? -17.679 -36.284 32.545 1.00 44.97 105 GLU A CA 1
ATOM 838 C C . GLU A 1 105 ? -18.988 -37.084 32.528 1.00 44.97 105 GLU A C 1
ATOM 840 O O . GLU A 1 105 ? -19.345 -37.772 33.483 1.00 44.97 105 GLU A O 1
ATOM 845 N N . GLY A 1 106 ? -19.754 -36.893 31.460 1.00 42.09 106 GLY A N 1
ATOM 846 C CA . GLY A 1 106 ? -20.849 -37.758 31.069 1.00 42.09 106 GLY A CA 1
ATOM 847 C C . GLY A 1 106 ? -20.416 -38.499 29.818 1.00 42.09 106 GLY A C 1
ATOM 848 O O . GLY A 1 106 ? -20.313 -37.898 28.748 1.00 42.09 106 GLY A O 1
ATOM 849 N N . ASP A 1 107 ? -20.158 -39.791 29.982 1.00 51.94 107 ASP A N 1
ATOM 850 C CA . ASP A 1 107 ? -20.031 -40.769 28.914 1.00 51.94 107 ASP A CA 1
ATOM 851 C C . ASP A 1 107 ? -21.195 -40.639 27.924 1.00 51.94 107 ASP A C 1
ATOM 853 O O . ASP A 1 107 ? -22.334 -41.011 28.208 1.00 51.94 107 ASP A O 1
ATOM 857 N N . LEU A 1 108 ? -20.900 -40.141 26.725 1.00 45.41 108 LEU A N 1
ATOM 858 C CA . LEU A 1 108 ? -21.770 -40.294 25.568 1.00 45.41 108 LEU A CA 1
ATOM 859 C C . LEU A 1 108 ? -21.092 -41.248 24.594 1.00 45.41 108 LEU A C 1
ATOM 861 O O . LEU A 1 108 ? -20.351 -40.864 23.689 1.00 45.41 108 LEU A O 1
ATOM 865 N N . LEU A 1 109 ? -21.381 -42.530 24.813 1.00 59.94 109 LEU A N 1
ATOM 866 C CA . LEU A 1 109 ? -21.296 -43.565 23.794 1.00 59.94 109 LEU A CA 1
ATOM 867 C C . LEU A 1 109 ? -21.954 -43.059 22.497 1.00 59.94 109 LEU A C 1
ATOM 869 O O . LEU A 1 109 ? -23.091 -42.579 22.538 1.00 59.94 109 LEU A O 1
ATOM 873 N N . PRO A 1 110 ? -21.302 -43.191 21.330 1.00 55.31 110 PRO A N 1
ATOM 874 C CA . PRO A 1 110 ? -21.956 -42.887 20.070 1.00 55.31 110 PRO A CA 1
ATOM 875 C C . PRO A 1 110 ? -23.072 -43.915 19.813 1.00 55.31 110 PRO A C 1
ATOM 877 O O . PRO A 1 110 ? -22.832 -45.123 19.935 1.00 55.31 110 PRO A O 1
ATOM 880 N N . PRO A 1 111 ? -24.283 -43.488 19.413 1.00 53.19 111 PRO A N 1
ATOM 881 C CA . PRO A 1 111 ? -25.310 -44.414 18.970 1.00 53.19 111 PRO A CA 1
ATOM 882 C C . PRO A 1 111 ? -24.820 -45.135 17.710 1.00 53.19 111 PRO A C 1
ATOM 884 O O . PRO A 1 111 ? -24.627 -44.544 16.645 1.00 53.19 111 PRO A O 1
ATOM 887 N N . ARG A 1 112 ? -24.617 -46.449 17.836 1.00 52.75 112 ARG A N 1
ATOM 888 C CA . ARG A 1 112 ? -24.490 -47.356 16.695 1.00 52.75 112 ARG A CA 1
ATOM 889 C C . ARG A 1 112 ? -25.786 -47.279 15.890 1.00 52.75 112 ARG A C 1
ATOM 891 O O . ARG A 1 112 ? -26.843 -47.616 16.410 1.00 52.75 112 ARG A O 1
ATOM 898 N N . GLY A 1 113 ? -25.694 -46.881 14.620 1.00 58.03 113 GLY A N 1
ATOM 899 C CA . GLY A 1 113 ? -26.787 -47.087 13.666 1.00 58.03 113 GLY A CA 1
ATOM 900 C C . GLY A 1 113 ? -27.191 -45.906 12.788 1.00 58.03 113 GLY A C 1
ATOM 901 O O . GLY A 1 113 ? -28.361 -45.822 12.432 1.00 58.03 113 GLY A O 1
ATOM 902 N N . GLN A 1 114 ? -26.280 -45.021 12.372 1.00 46.69 114 GLN A N 1
ATOM 903 C CA . GLN A 1 114 ? -26.575 -44.170 11.213 1.00 46.69 114 GLN A CA 1
ATOM 904 C C . GLN A 1 114 ? -26.242 -44.915 9.921 1.00 46.69 114 GLN A C 1
ATOM 906 O O . GLN A 1 114 ? -25.083 -45.135 9.568 1.00 46.69 114 GLN A O 1
ATOM 911 N N . ARG A 1 115 ? -27.304 -45.334 9.226 1.00 56.22 115 ARG A N 1
ATOM 912 C CA . ARG A 1 115 ? -27.248 -45.813 7.847 1.00 56.22 115 ARG A CA 1
ATOM 913 C C . ARG A 1 115 ? -26.623 -44.720 6.985 1.00 56.22 115 ARG A C 1
ATOM 915 O O . ARG A 1 115 ? -27.164 -43.624 6.888 1.00 56.22 115 ARG A O 1
ATOM 922 N N . VAL A 1 116 ? -25.501 -45.048 6.353 1.00 56.47 116 VAL A N 1
ATOM 923 C CA . VAL A 1 116 ? -24.864 -44.220 5.328 1.00 56.47 116 VAL A CA 1
ATOM 924 C C . VAL A 1 116 ? -25.897 -43.955 4.222 1.00 56.47 116 VAL A C 1
ATOM 926 O O . VAL A 1 116 ? -26.377 -44.921 3.617 1.00 56.47 116 VAL A O 1
ATOM 929 N N . PRO A 1 117 ? -26.285 -42.696 3.949 1.00 59.06 117 PRO A N 1
ATOM 930 C CA . PRO A 1 117 ? -27.126 -42.396 2.803 1.00 59.06 117 PRO A CA 1
ATOM 931 C C . PRO A 1 117 ? -26.364 -42.785 1.535 1.00 59.06 117 PRO A C 1
ATOM 933 O O . PRO A 1 117 ? -25.216 -42.390 1.326 1.00 59.06 117 PRO A O 1
ATOM 936 N N . ARG A 1 118 ? -27.006 -43.618 0.708 1.00 62.00 118 ARG A N 1
ATOM 937 C CA . ARG A 1 118 ? -26.526 -43.975 -0.629 1.00 62.00 118 ARG A CA 1
ATOM 938 C C . ARG A 1 118 ? -26.167 -42.684 -1.361 1.00 62.00 118 ARG A C 1
ATOM 940 O O . ARG A 1 118 ? -26.994 -41.779 -1.449 1.00 62.00 118 ARG A O 1
ATOM 947 N N . GLY A 1 119 ? -24.921 -42.613 -1.827 1.00 63.81 119 GLY A N 1
ATOM 948 C CA . GLY A 1 119 ? -24.388 -41.446 -2.516 1.00 63.81 119 GLY A CA 1
ATOM 949 C C . GLY A 1 119 ? -25.277 -41.018 -3.688 1.00 63.81 119 GLY A C 1
ATOM 950 O O . GLY A 1 119 ? -25.976 -41.858 -4.266 1.00 63.81 119 GLY A O 1
ATOM 951 N N . PRO A 1 120 ? -25.261 -39.721 -4.037 1.00 69.00 120 PRO A N 1
ATOM 952 C CA . PRO A 1 120 ? -26.075 -39.195 -5.119 1.00 69.00 120 PRO A CA 1
ATOM 953 C C . PRO A 1 120 ? -25.806 -39.969 -6.419 1.00 69.00 120 PRO A C 1
ATOM 955 O O . PRO A 1 120 ? -24.671 -40.411 -6.651 1.00 69.00 120 PRO A O 1
ATOM 958 N N . PRO A 1 121 ? -26.831 -40.155 -7.270 1.00 63.03 121 PRO A N 1
ATOM 959 C CA . PRO A 1 121 ? -26.673 -40.830 -8.548 1.00 63.03 121 PRO A CA 1
ATOM 960 C C . PRO A 1 121 ? -25.538 -40.170 -9.329 1.00 63.03 121 PRO A C 1
ATOM 962 O O . PRO A 1 121 ? -25.447 -38.944 -9.408 1.00 63.03 121 PRO A O 1
ATOM 965 N N . ARG A 1 122 ? -24.647 -40.998 -9.884 1.00 60.12 122 ARG A N 1
ATOM 966 C CA . ARG A 1 122 ? -23.566 -40.548 -10.762 1.00 60.12 122 ARG A CA 1
ATOM 967 C C . ARG A 1 122 ? -24.190 -39.789 -11.931 1.00 60.12 122 ARG A C 1
ATOM 969 O O . ARG A 1 122 ? -24.675 -40.401 -12.880 1.00 60.12 122 ARG A O 1
ATOM 976 N N . VAL A 1 123 ? -24.166 -38.462 -11.857 1.00 60.94 123 VAL A N 1
ATOM 977 C CA . VAL A 1 123 ? -24.475 -37.593 -12.987 1.00 60.94 123 VAL A CA 1
ATOM 978 C C . VAL A 1 123 ? -23.436 -37.915 -14.054 1.00 60.94 123 VAL A C 1
ATOM 980 O O . VAL A 1 123 ? -22.239 -37.687 -13.859 1.00 60.94 123 VAL A O 1
ATOM 983 N N . ARG A 1 124 ? -23.883 -38.524 -15.159 1.00 56.41 124 ARG A N 1
ATOM 984 C CA . ARG A 1 124 ? -23.062 -38.703 -16.357 1.00 56.41 124 ARG A CA 1
ATOM 985 C C . ARG A 1 124 ? -22.560 -37.319 -16.757 1.00 56.41 124 ARG A C 1
ATOM 987 O O . ARG A 1 124 ? -23.353 -36.473 -17.158 1.00 56.41 124 ARG A O 1
ATOM 994 N N . ARG A 1 125 ? -21.254 -37.082 -16.607 1.00 50.84 125 ARG A N 1
ATOM 995 C CA . ARG A 1 125 ? -20.608 -35.898 -17.175 1.00 50.84 125 ARG A CA 1
ATOM 996 C C . ARG A 1 125 ? -20.864 -35.925 -18.687 1.00 50.84 125 ARG A C 1
ATOM 998 O O . ARG A 1 125 ? -20.506 -36.930 -19.307 1.00 50.84 125 ARG A O 1
ATOM 1005 N N . PRO A 1 126 ? -21.481 -34.888 -19.274 1.00 57.97 126 PRO A N 1
ATOM 1006 C CA . PRO A 1 126 ? -21.518 -34.764 -20.722 1.00 57.97 126 PRO A CA 1
ATOM 1007 C C . PRO A 1 126 ? -20.073 -34.701 -21.251 1.00 57.97 126 PRO A C 1
ATOM 1009 O O . PRO A 1 126 ? -19.183 -34.228 -20.532 1.00 57.97 126 PRO A O 1
ATOM 1012 N N . PRO A 1 127 ? -19.812 -35.221 -22.463 1.00 57.22 127 PRO A N 1
ATOM 1013 C CA . PRO A 1 127 ? -18.484 -35.199 -23.061 1.00 57.22 127 PRO A CA 1
ATOM 1014 C C . PRO A 1 127 ? -17.966 -33.760 -23.091 1.00 57.22 127 PRO A C 1
ATOM 1016 O O . PRO A 1 127 ? -18.623 -32.851 -23.596 1.00 57.22 127 PRO A O 1
ATOM 1019 N N . ALA A 1 128 ? -16.803 -33.560 -22.475 1.00 52.28 128 ALA A N 1
ATOM 1020 C CA . ALA A 1 128 ? -16.153 -32.268 -22.403 1.00 52.28 128 ALA A CA 1
ATOM 1021 C C . ALA A 1 128 ? -15.867 -31.753 -23.819 1.00 52.28 128 ALA A C 1
ATOM 1023 O O . ALA A 1 128 ? -15.185 -32.407 -24.605 1.00 52.28 128 ALA A O 1
ATOM 1024 N N . HIS A 1 129 ? -16.418 -30.573 -24.093 1.00 56.94 129 HIS A N 1
ATOM 1025 C CA . HIS A 1 129 ? -16.101 -29.647 -25.170 1.00 56.94 129 HIS A CA 1
ATOM 1026 C C . HIS A 1 129 ? -14.707 -29.852 -25.795 1.00 56.94 129 HIS A C 1
ATOM 1028 O O . HIS A 1 129 ? -13.699 -29.411 -25.249 1.00 56.94 129 HIS A O 1
ATOM 1034 N N . GLN A 1 130 ? -14.668 -30.4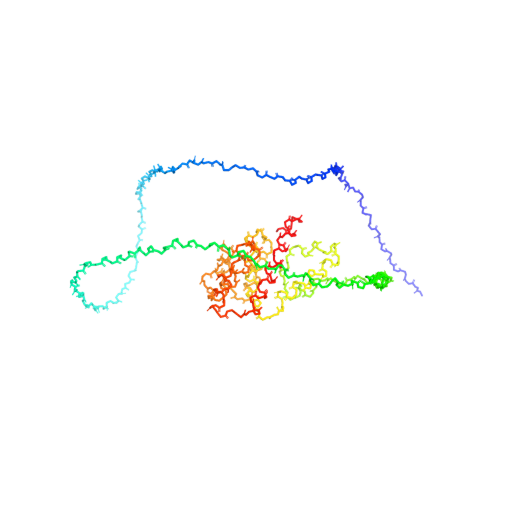50 -26.989 1.00 53.69 130 GLN A N 1
ATOM 1035 C CA . GLN A 1 130 ? -13.569 -30.258 -27.947 1.00 53.69 130 GLN A CA 1
ATOM 1036 C C . GLN A 1 130 ? -13.746 -28.960 -28.766 1.00 53.69 130 GLN A C 1
ATOM 1038 O O . GLN A 1 130 ? -12.824 -28.536 -29.449 1.00 53.69 130 GLN A O 1
ATOM 1043 N N . ALA A 1 131 ? -14.885 -28.272 -28.630 1.00 50.69 131 ALA A N 1
ATOM 1044 C CA . ALA A 1 131 ? -15.276 -27.127 -29.457 1.00 50.69 131 ALA A CA 1
ATOM 1045 C C . ALA A 1 131 ? -14.704 -25.751 -29.035 1.00 50.69 131 ALA A C 1
ATOM 1047 O O . ALA A 1 131 ? -15.188 -24.730 -29.505 1.00 50.69 131 ALA A O 1
ATOM 1048 N N . THR A 1 132 ? -13.711 -25.671 -28.141 1.00 57.72 132 THR A N 1
ATOM 1049 C CA . THR A 1 132 ? -13.179 -24.369 -27.667 1.00 57.72 132 THR A CA 1
ATOM 1050 C C . THR A 1 132 ? -11.671 -24.189 -27.798 1.00 57.72 132 THR A C 1
ATOM 1052 O O . THR A 1 132 ? -11.164 -23.131 -27.435 1.00 57.72 132 THR A O 1
ATOM 1055 N N . ARG A 1 133 ? -10.927 -25.161 -28.343 1.00 53.69 133 ARG A N 1
ATOM 1056 C CA . ARG A 1 133 ? -9.488 -24.960 -28.599 1.00 53.69 133 ARG A CA 1
ATOM 1057 C C . ARG A 1 133 ? -9.209 -24.202 -29.893 1.00 53.69 133 ARG A C 1
ATOM 1059 O O . ARG A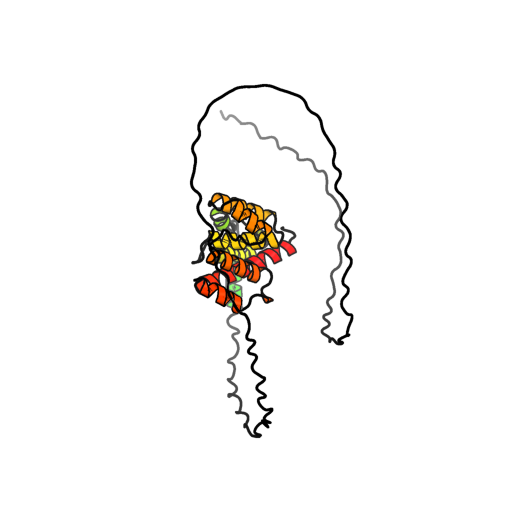 1 133 ? -8.340 -23.339 -29.881 1.00 53.69 133 ARG A O 1
ATOM 1066 N N . GLU A 1 134 ? -9.980 -24.457 -30.946 1.00 54.16 134 GLU A N 1
ATOM 1067 C CA . GLU A 1 134 ? -9.786 -23.795 -32.243 1.00 54.16 134 GLU A CA 1
ATOM 1068 C C . GLU A 1 134 ? -10.182 -22.311 -32.179 1.00 54.16 134 GLU A C 1
ATOM 1070 O O . GLU A 1 134 ? -9.371 -21.459 -32.524 1.00 54.16 134 GLU A O 1
ATOM 1075 N N . GLY A 1 135 ? -11.322 -21.971 -31.561 1.00 54.38 135 GLY A N 1
ATOM 1076 C CA . GLY A 1 135 ? -11.742 -20.567 -31.414 1.00 54.38 135 GLY A CA 1
ATOM 1077 C C . GLY A 1 135 ? -10.845 -19.708 -30.504 1.00 54.38 135 GLY A C 1
ATOM 1078 O O . GLY A 1 135 ? -10.720 -18.505 -30.716 1.00 54.38 135 GLY A O 1
ATOM 1079 N N . LEU A 1 136 ? -10.175 -20.305 -29.506 1.00 54.56 136 LEU A N 1
ATOM 1080 C CA . LEU A 1 136 ? -9.182 -19.590 -28.686 1.00 54.56 136 LEU A CA 1
ATOM 1081 C C . LEU A 1 136 ? -7.828 -19.441 -29.400 1.00 54.56 136 LEU A C 1
ATOM 1083 O O . LEU A 1 136 ? -7.098 -18.495 -29.105 1.00 54.56 136 LEU A O 1
ATOM 1087 N N . GLN A 1 137 ? -7.485 -20.340 -30.330 1.00 57.41 137 GLN A N 1
ATOM 1088 C CA . GLN A 1 137 ? -6.285 -20.207 -31.162 1.00 57.41 137 GLN A CA 1
ATOM 1089 C C . GLN A 1 137 ? -6.481 -19.209 -32.309 1.00 57.41 137 GLN A C 1
ATOM 1091 O O . GLN A 1 137 ? -5.564 -18.431 -32.562 1.00 57.41 137 GLN A O 1
ATOM 1096 N N . GLU A 1 138 ? -7.659 -19.156 -32.937 1.00 53.62 138 GLU A N 1
ATOM 1097 C CA . GLU A 1 138 ? -7.968 -18.162 -33.977 1.00 53.62 138 GLU A CA 1
ATOM 1098 C C . GLU A 1 138 ? -7.999 -16.733 -33.419 1.00 53.62 138 GLU A C 1
ATOM 1100 O O . GLU A 1 138 ? -7.341 -15.852 -33.970 1.00 53.62 138 GLU A O 1
ATOM 1105 N N . ALA A 1 139 ? -8.626 -16.510 -32.256 1.00 55.88 139 ALA A N 1
ATOM 1106 C CA . ALA A 1 139 ? -8.620 -15.193 -31.609 1.00 55.88 139 ALA A CA 1
ATOM 1107 C C . ALA A 1 139 ? -7.207 -14.733 -31.184 1.00 55.88 139 ALA A C 1
ATOM 1109 O O . ALA A 1 139 ? -6.915 -13.537 -31.160 1.00 55.88 139 ALA A O 1
ATOM 1110 N N . ALA A 1 140 ? -6.309 -15.673 -30.865 1.00 55.62 140 ALA A N 1
ATOM 1111 C CA . ALA A 1 140 ? -4.910 -15.370 -30.561 1.00 55.62 140 ALA A CA 1
ATOM 1112 C C . ALA A 1 140 ? -4.066 -15.102 -31.825 1.00 55.62 140 ALA A C 1
ATOM 1114 O O . ALA A 1 140 ? -3.086 -14.360 -31.756 1.00 55.62 140 ALA A O 1
ATOM 1115 N N . GLN A 1 141 ? -4.435 -15.677 -32.974 1.00 56.25 141 GLN A N 1
ATOM 1116 C CA . GLN A 1 141 ? -3.717 -15.513 -34.243 1.00 56.25 141 GLN A CA 1
ATOM 1117 C C . GLN A 1 141 ? -4.148 -14.260 -35.022 1.00 56.25 141 GLN A C 1
ATOM 1119 O O . GLN A 1 141 ? -3.286 -13.601 -35.606 1.00 56.25 141 GLN A O 1
ATOM 1124 N N . GLU A 1 142 ? -5.419 -13.848 -34.962 1.00 50.25 142 GLU A N 1
ATOM 1125 C CA . GLU A 1 142 ? -5.870 -12.588 -35.583 1.00 50.25 142 GLU A CA 1
ATOM 1126 C C . GLU A 1 142 ? -5.254 -11.341 -34.922 1.00 50.25 142 GLU A C 1
ATOM 1128 O O . GLU A 1 142 ? -4.994 -10.341 -35.594 1.00 50.25 142 GLU A O 1
ATOM 1133 N N . GLY A 1 143 ? -4.909 -11.409 -33.631 1.00 53.66 143 GLY A N 1
ATOM 1134 C CA . GLY A 1 143 ? -4.176 -10.338 -32.947 1.00 53.66 143 GLY A CA 1
ATOM 1135 C C . GLY A 1 143 ? -2.717 -10.178 -33.403 1.00 53.66 143 GLY A C 1
ATOM 1136 O O . GLY A 1 143 ? -2.151 -9.091 -33.284 1.00 53.66 143 GLY A O 1
ATOM 1137 N N . ALA A 1 144 ? -2.102 -11.231 -33.953 1.00 52.41 144 ALA A N 1
ATOM 1138 C CA . ALA A 1 144 ? -0.679 -11.248 -34.297 1.00 52.41 144 ALA A CA 1
ATOM 1139 C C . ALA A 1 144 ? -0.367 -10.629 -35.674 1.00 52.41 144 ALA A C 1
ATOM 1141 O O . ALA A 1 144 ? 0.746 -10.154 -35.894 1.00 52.41 144 ALA A O 1
ATOM 1142 N N . LEU A 1 145 ? -1.333 -10.595 -36.598 1.00 52.47 145 LEU A N 1
ATOM 1143 C CA . LEU A 1 145 ? -1.106 -10.158 -37.984 1.00 52.47 145 LEU A CA 1
ATOM 1144 C C . LEU A 1 145 ? -1.373 -8.661 -38.230 1.00 52.47 145 LEU A C 1
ATOM 1146 O O . LEU A 1 145 ? -0.999 -8.135 -39.275 1.00 52.47 145 LEU A O 1
ATOM 1150 N N . LEU A 1 146 ? -1.945 -7.940 -37.258 1.00 54.09 146 LEU A N 1
ATOM 1151 C CA . LEU A 1 146 ? -2.235 -6.499 -37.358 1.00 54.09 146 LEU A CA 1
ATOM 1152 C C . LEU A 1 146 ? -1.183 -5.591 -36.687 1.00 54.09 146 LEU A C 1
ATOM 1154 O O . LEU A 1 146 ? -1.353 -4.371 -36.656 1.00 54.09 146 LEU A O 1
ATOM 1158 N N . SER A 1 147 ? -0.076 -6.141 -36.168 1.00 52.97 147 SER A N 1
ATOM 1159 C CA . SER A 1 147 ? 0.910 -5.376 -35.381 1.00 52.97 147 SER A CA 1
ATOM 1160 C C . SER A 1 147 ? 2.070 -4.766 -36.189 1.00 52.97 147 SER A C 1
ATOM 1162 O O . SER A 1 147 ? 3.043 -4.282 -35.600 1.00 52.97 147 SER A O 1
ATOM 1164 N N . CYS A 1 148 ? 2.007 -4.746 -37.523 1.00 45.31 148 CYS A N 1
ATOM 1165 C CA . CYS A 1 148 ? 3.033 -4.099 -38.344 1.00 45.31 148 CYS A CA 1
ATOM 1166 C C . CYS A 1 148 ? 2.990 -2.565 -38.173 1.00 45.31 148 CYS A C 1
ATOM 1168 O O . CYS A 1 148 ? 2.306 -1.855 -38.902 1.00 45.31 148 CYS A O 1
ATOM 1170 N N . GLY A 1 149 ? 3.742 -2.047 -37.195 1.00 59.94 149 GLY A N 1
ATOM 1171 C CA . GLY A 1 149 ? 4.204 -0.653 -37.158 1.00 59.94 149 GLY A CA 1
ATOM 1172 C C . GLY A 1 149 ? 3.598 0.269 -36.095 1.00 59.94 149 GLY A C 1
ATOM 1173 O O . GLY A 1 149 ? 4.095 1.381 -35.934 1.00 59.94 149 GLY A O 1
ATOM 1174 N N . ARG A 1 150 ? 2.584 -0.155 -35.330 1.00 65.06 150 ARG A N 1
ATOM 1175 C CA . ARG A 1 150 ? 2.115 0.607 -34.158 1.00 65.06 150 ARG A CA 1
ATOM 1176 C C . ARG A 1 150 ? 2.769 0.060 -32.897 1.00 65.06 150 ARG A C 1
ATOM 1178 O O . ARG A 1 150 ? 2.525 -1.080 -32.516 1.00 65.06 150 ARG A O 1
ATOM 1185 N N . THR A 1 151 ? 3.587 0.878 -32.236 1.00 74.56 151 THR A N 1
ATOM 1186 C CA . THR A 1 151 ? 4.016 0.600 -30.862 1.00 74.56 151 THR A CA 1
ATOM 1187 C C . THR A 1 151 ? 2.766 0.475 -30.001 1.00 74.56 151 THR A C 1
ATOM 1189 O O . THR A 1 151 ? 1.959 1.407 -29.969 1.00 74.56 151 THR A O 1
ATOM 1192 N N . ALA A 1 152 ? 2.584 -0.670 -29.341 1.00 78.50 152 ALA A N 1
ATOM 1193 C CA . ALA A 1 152 ? 1.497 -0.841 -28.387 1.00 78.50 152 ALA A CA 1
ATOM 1194 C C . ALA A 1 152 ? 1.535 0.313 -27.360 1.00 78.50 152 ALA A C 1
ATOM 1196 O O . ALA A 1 152 ? 2.630 0.698 -26.933 1.00 78.50 152 ALA A O 1
ATOM 1197 N N . PRO A 1 153 ? 0.382 0.907 -26.999 1.00 87.50 153 PRO A N 1
ATOM 1198 C CA . PRO A 1 153 ? 0.344 1.984 -26.016 1.00 87.50 153 PRO A CA 1
ATOM 1199 C C . PRO A 1 153 ? 0.944 1.503 -24.689 1.00 87.50 153 PRO A C 1
ATOM 1201 O O . PRO A 1 153 ? 0.728 0.357 -24.294 1.00 87.50 153 PRO A O 1
ATOM 1204 N N . ASP A 1 154 ? 1.698 2.368 -24.001 1.00 91.25 154 ASP A N 1
ATOM 1205 C CA . ASP A 1 154 ? 2.277 2.025 -22.698 1.00 91.25 154 ASP A CA 1
ATOM 1206 C C . ASP A 1 154 ? 1.146 1.693 -21.709 1.00 91.25 154 ASP A C 1
ATOM 1208 O O . ASP A 1 154 ? 0.336 2.578 -21.404 1.00 91.25 154 ASP A O 1
ATOM 1212 N N . PRO A 1 155 ? 1.077 0.456 -21.179 1.00 92.69 155 PRO A N 1
ATOM 1213 C CA . PRO A 1 155 ? -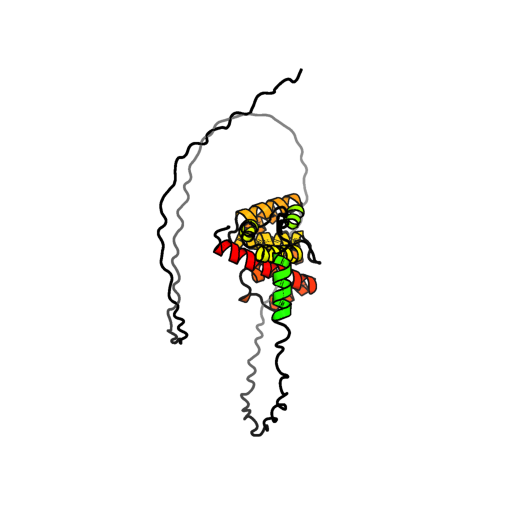0.012 0.043 -20.298 1.00 92.69 155 PRO A CA 1
ATOM 1214 C C . PRO A 1 155 ? -0.088 0.894 -19.025 1.00 92.69 155 PRO A C 1
ATOM 1216 O O . PRO A 1 155 ? -1.157 1.017 -18.434 1.00 92.69 155 PRO A O 1
ATOM 1219 N N . PHE A 1 156 ? 1.014 1.531 -18.616 1.00 93.88 156 PHE A N 1
ATOM 1220 C CA . PHE A 1 156 ? 1.059 2.381 -17.428 1.00 93.88 156 PHE A CA 1
ATOM 1221 C C . PHE A 1 156 ? 0.838 3.873 -17.707 1.00 93.88 156 PHE A C 1
ATOM 1223 O O . PHE A 1 156 ? 0.836 4.650 -16.755 1.00 93.88 156 PHE A O 1
ATOM 1230 N N . ALA A 1 157 ? 0.621 4.301 -18.957 1.00 92.50 157 ALA A N 1
ATOM 1231 C CA . ALA A 1 157 ? 0.545 5.725 -19.304 1.00 92.50 157 ALA A CA 1
ATOM 1232 C C . ALA A 1 157 ? -0.521 6.481 -18.494 1.00 92.50 157 ALA A C 1
ATOM 1234 O O . ALA A 1 157 ? -0.249 7.533 -17.914 1.00 92.50 157 ALA A O 1
ATOM 1235 N N . ARG A 1 158 ? -1.729 5.913 -18.391 1.00 89.88 158 ARG A N 1
ATOM 1236 C CA . ARG A 1 158 ? -2.821 6.511 -17.611 1.00 89.88 158 ARG A CA 1
ATOM 1237 C C . ARG A 1 158 ? -2.496 6.567 -16.122 1.00 89.88 158 ARG A C 1
ATOM 1239 O O . ARG A 1 158 ? -2.702 7.588 -15.473 1.00 89.88 158 ARG A O 1
ATOM 1246 N N . LEU A 1 159 ? -1.958 5.471 -15.596 1.00 90.88 159 LEU A N 1
ATOM 1247 C CA . LEU A 1 159 ? -1.522 5.397 -14.210 1.00 90.88 159 LEU A CA 1
ATOM 1248 C C . LEU A 1 1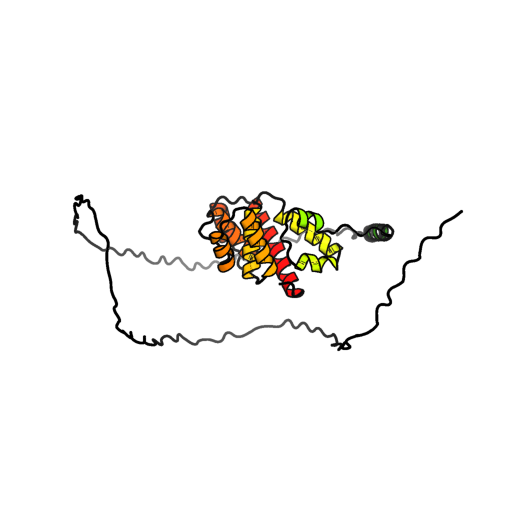59 ? -0.463 6.447 -13.907 1.00 90.88 159 LEU A C 1
ATOM 1250 O O . LEU A 1 159 ? -0.557 7.096 -12.881 1.00 90.88 159 LEU A O 1
ATOM 1254 N N . GLN A 1 160 ? 0.499 6.664 -14.797 1.00 91.31 160 GLN A N 1
ATOM 1255 C CA . GLN A 1 160 ? 1.546 7.656 -14.597 1.00 91.31 160 GLN A CA 1
ATOM 1256 C C . GLN A 1 160 ? 1.008 9.094 -14.616 1.00 91.31 160 GLN A C 1
ATOM 1258 O O . GLN A 1 160 ? 1.489 9.930 -13.854 1.00 91.31 160 GLN A O 1
ATOM 1263 N N . ALA A 1 161 ? -0.012 9.370 -15.435 1.00 89.75 161 ALA A N 1
ATOM 1264 C CA . ALA A 1 161 ? -0.683 10.669 -15.471 1.00 89.75 161 ALA A CA 1
ATOM 1265 C C . ALA A 1 161 ? -1.481 10.953 -14.187 1.00 89.75 161 ALA A C 1
ATOM 1267 O O . ALA A 1 161 ? -1.469 12.073 -13.680 1.00 89.75 161 ALA A O 1
ATOM 1268 N N . GLU A 1 162 ? -2.163 9.943 -13.642 1.00 86.00 162 GLU A N 1
ATOM 1269 C CA . GLU A 1 162 ? -2.989 10.110 -12.444 1.00 86.00 162 GLU A CA 1
ATOM 1270 C C . GLU A 1 162 ? -2.200 9.906 -11.141 1.00 86.00 162 GLU A C 1
ATOM 1272 O O . GLU A 1 162 ? -2.566 10.467 -10.108 1.00 86.00 162 GLU A O 1
ATOM 1277 N N . PHE A 1 163 ? -1.135 9.105 -11.163 1.00 82.88 163 PHE A N 1
ATOM 1278 C CA . PHE A 1 163 ? -0.340 8.628 -10.031 1.00 82.88 163 PHE A CA 1
ATOM 1279 C C . PHE A 1 163 ? 1.155 8.671 -10.383 1.00 82.88 163 PHE A C 1
ATOM 1281 O O . PHE A 1 163 ? 1.733 7.734 -10.934 1.00 82.88 163 PHE A O 1
ATOM 1288 N N . SER A 1 164 ? 1.802 9.779 -10.020 1.00 82.19 164 SER A N 1
ATOM 1289 C CA . SER A 1 164 ? 3.208 10.060 -10.342 1.00 82.19 164 SER A CA 1
ATOM 1290 C C . SER A 1 164 ? 4.215 9.115 -9.672 1.00 82.19 164 SER A C 1
ATOM 1292 O O . SER A 1 164 ? 5.379 9.071 -10.067 1.00 82.19 164 SER A O 1
ATOM 1294 N N . ALA A 1 165 ? 3.783 8.335 -8.679 1.00 85.94 165 ALA A N 1
ATOM 1295 C CA . ALA A 1 165 ? 4.629 7.484 -7.852 1.00 85.94 165 ALA A CA 1
ATOM 1296 C C . ALA A 1 165 ? 4.497 5.991 -8.197 1.00 85.94 165 ALA A C 1
ATOM 1298 O O . ALA A 1 165 ? 4.294 5.173 -7.301 1.00 85.94 165 ALA A O 1
ATOM 1299 N N . LEU A 1 166 ? 4.591 5.594 -9.473 1.00 92.69 166 LEU A N 1
ATOM 1300 C CA . LEU A 1 166 ? 4.567 4.165 -9.814 1.00 92.69 166 LEU A CA 1
ATOM 1301 C C . LEU A 1 166 ? 5.774 3.420 -9.216 1.00 92.69 166 LEU A C 1
ATOM 1303 O O . LEU A 1 166 ? 6.891 3.951 -9.240 1.00 92.69 166 LEU A O 1
ATOM 1307 N N . PRO A 1 167 ? 5.582 2.190 -8.701 1.00 92.00 167 PRO A N 1
ATOM 1308 C CA . PRO A 1 167 ? 6.701 1.413 -8.198 1.00 92.00 167 PRO A CA 1
ATOM 1309 C C . PRO A 1 167 ? 7.691 1.080 -9.328 1.00 92.00 167 PRO A C 1
ATOM 1311 O O . PRO A 1 167 ? 7.260 0.796 -10.452 1.00 92.00 167 PRO A O 1
ATOM 1314 N N . PRO A 1 168 ? 9.010 1.035 -9.049 1.00 92.69 168 PRO A N 1
ATOM 1315 C CA . PRO A 1 168 ? 10.044 0.741 -10.053 1.00 92.69 168 PRO A CA 1
ATOM 1316 C C . PRO A 1 168 ? 9.804 -0.556 -10.838 1.00 92.69 168 PRO A C 1
ATOM 1318 O O . PRO A 1 168 ? 10.185 -0.682 -12.004 1.00 92.69 168 PRO A O 1
ATOM 1321 N N . VAL A 1 169 ? 9.102 -1.514 -10.224 1.00 93.75 169 VAL A N 1
ATOM 1322 C CA . VAL A 1 169 ? 8.699 -2.775 -10.851 1.00 93.75 169 VAL A CA 1
ATOM 1323 C C . VAL A 1 169 ? 7.877 -2.586 -12.133 1.00 93.75 169 VAL A C 1
ATOM 1325 O O . VAL A 1 169 ? 8.021 -3.374 -13.067 1.00 93.75 169 VAL A O 1
ATOM 1328 N N . CYS A 1 170 ? 7.073 -1.520 -12.237 1.00 94.31 170 CYS A N 1
ATOM 1329 C CA . CYS A 1 170 ? 6.274 -1.224 -13.429 1.00 94.31 170 CYS A CA 1
ATOM 1330 C C . CYS A 1 170 ? 7.157 -1.024 -14.666 1.00 94.31 170 CYS A C 1
ATOM 1332 O O . CYS A 1 170 ? 6.822 -1.505 -15.746 1.00 94.31 170 CYS A O 1
ATOM 1334 N N . ALA A 1 171 ? 8.328 -0.395 -14.510 1.00 93.19 171 ALA A N 1
ATOM 1335 C CA . ALA A 1 171 ? 9.267 -0.224 -15.613 1.00 93.19 171 ALA A CA 1
ATOM 1336 C C . ALA A 1 171 ? 9.834 -1.564 -16.103 1.00 93.19 171 ALA A C 1
ATOM 1338 O O . ALA A 1 171 ? 9.993 -1.758 -17.306 1.00 93.19 171 ALA A O 1
ATOM 1339 N N . ARG A 1 172 ? 10.087 -2.509 -15.188 1.00 94.12 172 ARG A N 1
ATOM 1340 C CA . ARG A 1 172 ? 10.583 -3.852 -15.527 1.00 94.12 172 ARG A CA 1
ATOM 1341 C C . ARG A 1 172 ? 9.522 -4.703 -16.218 1.00 94.12 172 ARG A C 1
ATOM 1343 O O . ARG A 1 172 ? 9.845 -5.443 -17.142 1.00 94.12 172 ARG A O 1
ATOM 1350 N N . LEU A 1 173 ? 8.260 -4.565 -15.813 1.00 94.25 173 LEU A N 1
ATOM 1351 C CA . LEU A 1 173 ? 7.148 -5.315 -16.398 1.00 94.25 173 LEU A CA 1
ATOM 1352 C C . LEU A 1 173 ? 6.914 -4.992 -17.870 1.00 94.25 173 LEU A C 1
ATOM 1354 O O . LEU A 1 173 ? 6.416 -5.853 -18.581 1.00 94.25 173 LEU A O 1
ATOM 1358 N N . ARG A 1 174 ? 7.331 -3.817 -18.361 1.00 93.12 174 ARG A N 1
ATOM 1359 C CA . ARG A 1 174 ? 7.223 -3.462 -19.788 1.00 93.12 174 ARG A CA 1
ATOM 1360 C C . ARG A 1 174 ? 7.942 -4.444 -20.725 1.00 93.12 174 ARG A C 1
ATOM 1362 O O . ARG A 1 174 ? 7.606 -4.493 -21.901 1.00 93.12 174 ARG A O 1
ATOM 1369 N N . ALA A 1 175 ? 8.879 -5.250 -20.217 1.00 92.62 175 ALA A N 1
ATOM 1370 C CA . ALA A 1 175 ? 9.497 -6.343 -20.973 1.00 92.62 175 ALA A CA 1
ATOM 1371 C C . ALA A 1 175 ? 8.547 -7.533 -21.247 1.00 92.62 175 ALA A C 1
ATOM 1373 O O . ALA A 1 175 ? 8.875 -8.391 -22.059 1.00 92.62 175 ALA A O 1
ATOM 1374 N N . ALA A 1 176 ? 7.391 -7.593 -20.578 1.00 94.31 176 ALA A N 1
ATOM 1375 C CA . ALA A 1 176 ? 6.344 -8.598 -20.745 1.00 94.31 176 ALA A CA 1
ATOM 1376 C C . ALA A 1 176 ? 4.977 -7.892 -20.909 1.00 94.31 176 ALA A C 1
ATOM 1378 O O . ALA A 1 176 ? 4.277 -7.680 -19.913 1.00 94.31 176 ALA A O 1
ATOM 1379 N N . PRO A 1 177 ? 4.601 -7.482 -22.136 1.00 92.75 177 PRO A N 1
ATOM 1380 C CA . PRO A 1 177 ? 3.466 -6.589 -22.388 1.00 92.75 177 PRO A CA 1
ATOM 1381 C C . PRO A 1 177 ? 2.127 -7.065 -21.814 1.00 92.75 177 PRO A C 1
ATOM 1383 O O . PRO A 1 177 ? 1.396 -6.268 -21.228 1.00 92.75 177 PRO A O 1
ATOM 1386 N N . GLU A 1 178 ? 1.817 -8.357 -21.907 1.00 93.69 178 GLU A N 1
ATOM 1387 C CA . GLU A 1 178 ? 0.575 -8.935 -21.384 1.00 93.69 178 GLU A CA 1
ATOM 1388 C C . GLU A 1 178 ? 0.540 -8.876 -19.851 1.00 93.69 178 GLU A C 1
ATOM 1390 O O . GLU A 1 178 ? -0.471 -8.505 -19.250 1.00 93.69 178 GLU A O 1
ATOM 1395 N N . ALA A 1 179 ? 1.672 -9.175 -19.205 1.00 94.38 179 ALA A N 1
ATOM 1396 C CA . ALA A 1 179 ? 1.809 -9.063 -17.756 1.00 94.38 179 ALA A CA 1
ATOM 1397 C C . ALA A 1 179 ? 1.738 -7.598 -17.298 1.00 94.38 179 ALA A C 1
ATOM 1399 O O . ALA A 1 179 ? 1.112 -7.300 -16.280 1.00 94.38 179 ALA A O 1
ATOM 1400 N N . ALA A 1 180 ? 2.338 -6.676 -18.055 1.00 95.38 180 ALA A N 1
ATOM 1401 C CA . ALA A 1 180 ? 2.259 -5.244 -17.795 1.00 95.38 180 ALA A CA 1
ATOM 1402 C C . ALA A 1 180 ? 0.827 -4.711 -17.923 1.00 95.38 180 ALA A C 1
ATOM 1404 O O . ALA A 1 180 ? 0.388 -3.960 -17.056 1.00 95.38 180 ALA A O 1
ATOM 1405 N N . ALA A 1 181 ? 0.084 -5.130 -18.950 1.00 94.94 181 ALA A N 1
ATOM 1406 C CA . ALA A 1 181 ? -1.317 -4.761 -19.132 1.00 94.94 181 ALA A CA 1
ATOM 1407 C C . ALA A 1 181 ? -2.194 -5.269 -17.976 1.00 94.94 181 ALA A C 1
ATOM 1409 O O . ALA A 1 181 ? -2.965 -4.499 -17.400 1.00 94.94 181 ALA A O 1
ATOM 1410 N N . GLY A 1 182 ? -2.023 -6.533 -17.571 1.00 96.31 182 GLY A N 1
ATOM 1411 C CA . GLY A 1 182 ? -2.724 -7.095 -16.412 1.00 96.31 182 GLY A CA 1
ATOM 1412 C C . GLY A 1 182 ? -2.390 -6.363 -15.108 1.00 96.31 182 GLY A C 1
ATOM 1413 O O . GLY A 1 182 ? -3.284 -6.019 -14.334 1.00 96.31 182 GLY A O 1
ATOM 1414 N N . ALA A 1 183 ? -1.110 -6.055 -14.885 1.00 96.19 183 ALA A N 1
ATOM 1415 C CA . ALA A 1 183 ? -0.670 -5.279 -13.732 1.00 96.19 183 ALA A CA 1
ATOM 1416 C C . ALA A 1 183 ? -1.270 -3.868 -13.726 1.00 96.19 183 ALA A C 1
ATOM 1418 O O . ALA A 1 183 ? -1.778 -3.426 -12.698 1.00 96.19 183 ALA A O 1
ATOM 1419 N N . ALA A 1 184 ? -1.246 -3.168 -14.861 1.00 96.19 184 ALA A N 1
ATOM 1420 C CA . ALA A 1 184 ? -1.812 -1.832 -14.985 1.00 96.19 184 ALA A CA 1
ATOM 1421 C C . ALA A 1 184 ? -3.313 -1.813 -14.660 1.00 96.19 184 ALA A C 1
ATOM 1423 O O . ALA A 1 184 ? -3.759 -0.971 -13.881 1.00 96.19 184 ALA A O 1
ATOM 1424 N N . ALA A 1 185 ? -4.078 -2.786 -15.160 1.00 96.25 185 ALA A N 1
ATOM 1425 C CA . ALA A 1 185 ? -5.495 -2.911 -14.829 1.00 96.25 185 ALA A CA 1
ATOM 1426 C C . ALA A 1 185 ? -5.725 -3.099 -13.316 1.00 96.25 185 ALA A C 1
ATOM 1428 O O . ALA A 1 185 ? -6.612 -2.467 -12.740 1.00 96.25 185 ALA A O 1
ATOM 1429 N N . LEU A 1 186 ? -4.896 -3.915 -12.651 1.00 96.50 186 LEU A N 1
ATOM 1430 C CA . LEU A 1 186 ? -4.970 -4.111 -11.198 1.00 96.50 186 LEU A CA 1
ATOM 1431 C C . LEU A 1 186 ? -4.618 -2.841 -10.415 1.00 96.50 186 LEU A C 1
ATOM 1433 O O . LEU A 1 186 ? -5.325 -2.497 -9.467 1.00 96.50 186 LEU A O 1
ATOM 1437 N N . PHE A 1 187 ? -3.557 -2.133 -10.808 1.00 96.38 187 PHE A N 1
ATOM 1438 C CA . PHE A 1 187 ? -3.181 -0.857 -10.198 1.00 96.38 187 PHE A CA 1
ATOM 1439 C C . PHE A 1 187 ? -4.299 0.175 -10.326 1.00 96.38 187 PHE A C 1
ATOM 1441 O O . PHE A 1 187 ? -4.651 0.816 -9.337 1.00 96.38 187 PHE A O 1
ATOM 1448 N N . GLU A 1 188 ? -4.889 0.315 -11.512 1.00 95.06 188 GLU A N 1
ATOM 1449 C CA . GLU A 1 188 ? -5.978 1.261 -11.734 1.00 95.06 188 GLU A CA 1
ATOM 1450 C C . GLU A 1 188 ? -7.200 0.916 -10.874 1.00 95.06 188 GLU A C 1
ATOM 1452 O O . GLU A 1 188 ? -7.748 1.785 -10.190 1.00 95.06 188 GLU A O 1
ATOM 1457 N N . ALA A 1 189 ? -7.593 -0.360 -10.853 1.00 96.12 189 ALA A N 1
ATOM 1458 C CA . ALA A 1 189 ? -8.721 -0.823 -10.056 1.00 96.12 189 ALA A CA 1
ATOM 1459 C C . ALA A 1 189 ? -8.509 -0.599 -8.549 1.00 96.12 189 ALA A C 1
ATOM 1461 O O . ALA A 1 189 ? -9.436 -0.168 -7.869 1.00 96.12 189 ALA A O 1
ATOM 1462 N N . CYS A 1 190 ? -7.304 -0.861 -8.030 1.00 97.12 190 CYS A N 1
ATOM 1463 C CA . CYS A 1 190 ? -7.042 -0.823 -6.589 1.00 97.12 190 CYS A CA 1
ATOM 1464 C C . CYS A 1 190 ? -6.653 0.564 -6.055 1.00 97.12 190 CYS A C 1
ATOM 1466 O O . CYS A 1 190 ? -6.959 0.864 -4.901 1.00 97.12 190 CYS A O 1
ATOM 1468 N N . LEU A 1 191 ? -5.951 1.396 -6.836 1.00 94.94 191 LEU A N 1
ATOM 1469 C CA . LEU A 1 191 ? -5.455 2.702 -6.373 1.00 94.94 191 LEU A CA 1
ATOM 1470 C C . LEU A 1 191 ? -6.333 3.877 -6.802 1.00 94.94 191 LEU A C 1
ATOM 1472 O O . LEU A 1 191 ? -6.486 4.821 -6.028 1.00 94.94 191 LEU A O 1
ATOM 1476 N N . LEU A 1 192 ? -6.879 3.845 -8.021 1.00 94.06 192 LEU A N 1
ATOM 1477 C CA . LEU A 1 192 ? -7.544 5.011 -8.615 1.00 94.06 192 LEU A CA 1
ATOM 1478 C C . LEU A 1 192 ? -9.067 4.956 -8.497 1.00 94.06 192 LEU A C 1
ATOM 1480 O O . LEU A 1 192 ? -9.714 5.994 -8.391 1.00 94.06 192 LEU A O 1
ATOM 1484 N N . ARG A 1 193 ? -9.644 3.753 -8.495 1.00 95.12 193 ARG A N 1
ATOM 1485 C CA . ARG A 1 193 ? -11.096 3.537 -8.452 1.00 95.12 193 ARG A CA 1
ATOM 1486 C C . ARG A 1 193 ? -11.548 3.025 -7.085 1.00 95.12 193 ARG A C 1
ATOM 1488 O O . ARG A 1 193 ? -10.728 2.586 -6.284 1.00 95.12 193 ARG A O 1
ATOM 1495 N N . GLY A 1 194 ? -12.855 3.065 -6.829 1.00 96.38 194 GLY A N 1
ATOM 1496 C CA . GLY A 1 194 ? -13.486 2.504 -5.628 1.00 96.38 194 GLY A CA 1
ATOM 1497 C C . GLY A 1 194 ? -13.949 3.546 -4.604 1.00 96.38 194 GLY A C 1
ATOM 1498 O O . GLY A 1 194 ? -13.802 4.749 -4.807 1.00 96.38 194 GLY A O 1
ATOM 1499 N N . ARG A 1 195 ? -14.541 3.064 -3.512 1.00 97.38 195 ARG A N 1
ATOM 1500 C CA . ARG A 1 195 ? -15.123 3.840 -2.410 1.00 97.38 195 ARG A CA 1
ATOM 1501 C C . ARG A 1 195 ? -14.097 4.273 -1.377 1.00 97.38 195 ARG A C 1
ATOM 1503 O O . ARG A 1 195 ? -14.250 5.339 -0.784 1.00 97.38 195 ARG A O 1
ATOM 1510 N N . LEU A 1 196 ? -13.054 3.473 -1.157 1.00 97.62 196 LEU A N 1
ATOM 1511 C CA . LEU A 1 196 ? -12.036 3.812 -0.172 1.00 97.62 196 LEU A CA 1
ATOM 1512 C C . LEU A 1 196 ? -11.250 5.050 -0.658 1.00 97.62 196 LEU A C 1
ATOM 1514 O O . LEU A 1 196 ? -10.747 5.023 -1.791 1.00 97.62 196 LEU A O 1
ATOM 1518 N N . PRO A 1 197 ? -11.102 6.115 0.162 1.00 97.44 197 PRO A N 1
ATOM 1519 C CA . PRO A 1 197 ? -10.441 7.342 -0.262 1.00 97.44 197 PRO A CA 1
ATOM 1520 C C . PRO A 1 197 ? -9.025 7.098 -0.768 1.00 97.44 197 PRO A C 1
ATOM 1522 O O . PRO A 1 197 ? -8.242 6.362 -0.160 1.00 97.44 197 PRO A O 1
ATOM 1525 N N . ARG A 1 198 ? -8.676 7.783 -1.858 1.00 96.31 198 ARG A N 1
ATOM 1526 C CA . ARG A 1 198 ? -7.371 7.657 -2.508 1.00 96.31 198 ARG A CA 1
ATOM 1527 C C . ARG A 1 198 ? -6.208 7.900 -1.541 1.00 96.31 198 ARG A C 1
ATOM 1529 O O . ARG A 1 198 ? -5.308 7.074 -1.464 1.00 96.31 198 ARG A O 1
ATOM 1536 N N . THR A 1 199 ? -6.276 8.946 -0.719 1.00 97.19 199 THR A N 1
ATOM 1537 C CA . THR A 1 199 ? -5.259 9.225 0.311 1.00 97.19 199 THR A CA 1
ATOM 1538 C C . THR A 1 199 ? -5.082 8.052 1.282 1.00 97.19 199 THR A C 1
ATOM 1540 O O . THR A 1 199 ? -3.965 7.740 1.680 1.00 97.19 199 THR A O 1
ATOM 1543 N N . THR A 1 200 ? -6.157 7.344 1.647 1.00 98.31 20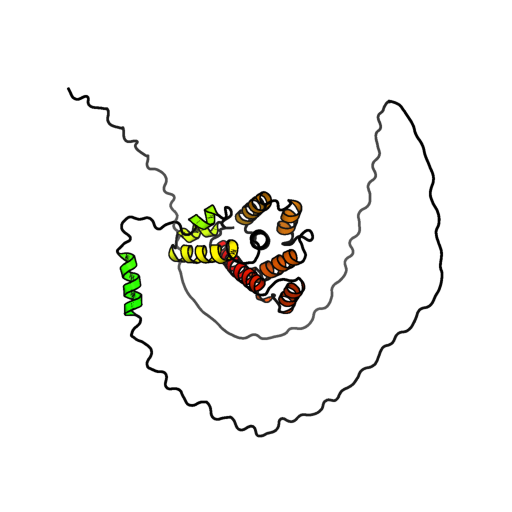0 THR A N 1
ATOM 1544 C CA . THR A 1 200 ? -6.065 6.162 2.519 1.00 98.31 200 THR A CA 1
ATOM 1545 C C . THR A 1 200 ? -5.397 4.984 1.812 1.00 98.31 200 THR A C 1
ATOM 1547 O O . THR A 1 200 ? -4.550 4.329 2.416 1.00 98.31 200 THR A O 1
ATOM 1550 N N . LYS A 1 201 ? -5.721 4.737 0.535 1.00 98.38 201 LYS A N 1
ATOM 1551 C CA . LYS A 1 201 ? -5.056 3.714 -0.297 1.00 98.38 201 LYS A CA 1
ATOM 1552 C C . LYS A 1 201 ? -3.552 3.968 -0.394 1.00 98.38 201 LYS A C 1
ATOM 1554 O O . LYS A 1 201 ? -2.742 3.063 -0.217 1.00 98.38 201 LYS A O 1
ATOM 1559 N N . GLU A 1 202 ? -3.182 5.222 -0.603 1.00 98.06 202 GLU A N 1
ATOM 1560 C CA . GLU A 1 202 ? -1.793 5.660 -0.720 1.00 98.06 202 GLU A CA 1
ATOM 1561 C C . GLU A 1 202 ? -1.041 5.577 0.618 1.00 98.06 202 GLU A C 1
ATOM 1563 O O . GLU A 1 202 ? 0.109 5.149 0.638 1.00 98.06 202 GLU A O 1
ATOM 1568 N N . LEU A 1 203 ? -1.692 5.872 1.750 1.00 98.56 203 LEU A N 1
ATOM 1569 C CA . LEU A 1 203 ? -1.115 5.652 3.085 1.00 98.56 203 LEU A CA 1
ATOM 1570 C C . LEU A 1 203 ? -0.892 4.162 3.394 1.00 98.56 203 LEU A C 1
ATOM 1572 O O . LEU A 1 203 ? 0.118 3.808 4.002 1.00 98.56 203 LEU A O 1
ATOM 1576 N N . VAL A 1 204 ? -1.802 3.278 2.963 1.00 98.69 204 VAL A N 1
ATOM 1577 C CA . VAL A 1 204 ? -1.606 1.818 3.053 1.00 98.69 204 VAL A CA 1
ATOM 1578 C C . VAL A 1 204 ? -0.389 1.406 2.219 1.00 98.69 204 VAL A C 1
ATOM 1580 O O . VAL A 1 204 ? 0.473 0.679 2.716 1.00 98.69 204 VAL A O 1
ATOM 1583 N N . ALA A 1 205 ? -0.289 1.897 0.979 1.00 98.50 205 ALA A N 1
ATOM 1584 C CA . ALA A 1 205 ? 0.850 1.630 0.104 1.00 98.50 205 ALA A CA 1
ATOM 1585 C C . ALA A 1 205 ? 2.170 2.130 0.713 1.00 98.50 205 ALA A C 1
ATOM 1587 O O . ALA A 1 205 ? 3.139 1.376 0.730 1.00 98.50 205 ALA A O 1
ATOM 1588 N N . LEU A 1 206 ? 2.196 3.339 1.289 1.00 98.62 206 LEU A N 1
ATOM 1589 C CA . LEU A 1 206 ? 3.373 3.905 1.958 1.00 98.62 206 LEU A CA 1
ATOM 1590 C C . LEU A 1 206 ? 3.823 3.032 3.136 1.00 98.62 206 LEU A C 1
ATOM 1592 O O . LEU A 1 206 ? 5.008 2.714 3.252 1.00 98.62 206 LEU A O 1
ATOM 1596 N N . ALA A 1 207 ? 2.882 2.602 3.982 1.00 98.75 207 ALA A N 1
ATOM 1597 C CA . ALA A 1 207 ? 3.179 1.737 5.121 1.00 98.75 207 ALA A CA 1
ATOM 1598 C C . ALA A 1 207 ? 3.785 0.394 4.676 1.00 98.75 207 ALA A C 1
ATOM 1600 O O . ALA A 1 207 ? 4.740 -0.091 5.285 1.00 98.75 207 ALA A O 1
ATOM 1601 N N . VAL A 1 208 ? 3.249 -0.204 3.606 1.00 98.62 208 VAL A N 1
ATOM 1602 C CA . VAL A 1 208 ? 3.766 -1.463 3.051 1.00 98.62 208 VAL A CA 1
ATOM 1603 C C . VAL A 1 208 ? 5.130 -1.264 2.396 1.00 98.62 208 VAL A C 1
ATOM 1605 O O . VAL A 1 208 ? 6.044 -2.027 2.696 1.00 98.62 208 VAL A O 1
ATOM 1608 N N . ALA A 1 209 ? 5.290 -0.243 1.551 1.00 98.31 209 ALA A N 1
ATOM 1609 C CA . ALA A 1 209 ? 6.546 0.065 0.870 1.00 98.31 209 ALA A CA 1
ATOM 1610 C C . ALA A 1 209 ? 7.682 0.303 1.873 1.00 98.31 209 ALA A C 1
ATOM 1612 O O . ALA A 1 209 ? 8.761 -0.270 1.722 1.00 98.31 209 ALA A O 1
ATOM 1613 N N . SER A 1 210 ? 7.412 1.067 2.938 1.00 98.31 210 SER A N 1
ATOM 1614 C CA . SER A 1 210 ? 8.401 1.341 3.982 1.00 98.31 210 SER A CA 1
ATOM 1615 C C . SER A 1 210 ? 8.861 0.065 4.690 1.00 98.31 210 SER A C 1
ATOM 1617 O O . SER A 1 210 ? 10.054 -0.232 4.739 1.00 98.31 210 SER A O 1
ATOM 1619 N N . LEU A 1 211 ? 7.919 -0.751 5.170 1.00 98.25 211 LEU A N 1
ATOM 1620 C CA . LEU A 1 211 ? 8.236 -1.974 5.915 1.00 98.25 211 LEU A CA 1
ATOM 1621 C C . LEU A 1 211 ? 8.787 -3.103 5.037 1.00 98.25 211 LEU A C 1
ATOM 1623 O O . LEU A 1 211 ? 9.465 -3.999 5.535 1.00 98.25 211 LEU A O 1
ATOM 1627 N N . ALA A 1 212 ? 8.497 -3.080 3.736 1.00 97.94 212 ALA A N 1
ATOM 1628 C CA . ALA A 1 212 ? 9.048 -4.027 2.777 1.00 97.94 212 ALA A CA 1
ATOM 1629 C C . ALA A 1 212 ? 10.460 -3.659 2.293 1.00 97.94 212 ALA A C 1
ATOM 1631 O O . ALA A 1 212 ? 11.095 -4.513 1.667 1.00 97.94 212 ALA A O 1
ATOM 1632 N N . GLY A 1 213 ? 10.937 -2.441 2.586 1.00 97.25 213 GLY A N 1
ATOM 1633 C CA . GLY A 1 213 ? 12.236 -1.928 2.148 1.00 97.25 213 GLY A CA 1
ATOM 1634 C C . GLY A 1 213 ? 12.255 -1.417 0.704 1.00 97.25 213 GLY A C 1
ATOM 1635 O O . GLY A 1 213 ? 13.300 -1.469 0.066 1.00 97.25 213 GLY A O 1
ATOM 1636 N N . LEU A 1 214 ? 11.116 -0.958 0.177 1.00 97.31 214 LEU A N 1
ATOM 1637 C CA . LEU A 1 214 ? 10.996 -0.404 -1.178 1.00 97.31 214 LEU A CA 1
ATOM 1638 C C . LEU A 1 214 ? 11.261 1.108 -1.147 1.00 97.31 214 LEU A C 1
ATOM 1640 O O . LEU A 1 214 ? 10.326 1.910 -1.166 1.00 97.31 214 LEU A O 1
ATOM 1644 N N . VAL A 1 215 ? 12.532 1.483 -0.997 1.00 96.38 215 VAL A N 1
ATOM 1645 C CA . VAL A 1 215 ? 12.987 2.844 -0.667 1.00 96.38 215 VAL A CA 1
ATOM 1646 C C . VAL A 1 215 ? 12.568 3.861 -1.726 1.00 96.38 215 VAL A C 1
ATOM 1648 O O . VAL A 1 215 ? 11.933 4.857 -1.383 1.00 96.38 215 VAL A O 1
ATOM 1651 N N . GLU A 1 216 ? 12.844 3.590 -3.006 1.00 94.44 216 GLU A N 1
ATOM 1652 C CA . GLU A 1 216 ? 12.535 4.536 -4.089 1.00 94.44 216 GLU A CA 1
ATOM 1653 C C . GLU A 1 216 ? 11.024 4.790 -4.181 1.00 94.44 216 GLU A C 1
ATOM 1655 O O . GLU A 1 216 ? 10.566 5.919 -4.368 1.00 94.44 216 GLU A O 1
ATOM 1660 N N . TRP A 1 217 ? 10.225 3.733 -4.018 1.00 96.94 217 TRP A N 1
ATOM 1661 C CA . TRP A 1 217 ? 8.775 3.856 -4.087 1.00 96.94 217 TRP A CA 1
ATOM 1662 C C . TRP A 1 217 ? 8.182 4.543 -2.856 1.00 96.94 217 TRP A C 1
ATOM 1664 O O . TRP A 1 217 ? 7.293 5.384 -2.991 1.00 96.94 217 TRP A O 1
ATOM 1674 N N . ARG A 1 218 ? 8.693 4.216 -1.664 1.00 97.69 218 ARG A N 1
ATOM 1675 C CA . ARG A 1 218 ? 8.323 4.862 -0.401 1.00 97.69 218 ARG A CA 1
ATOM 1676 C C . ARG A 1 218 ? 8.512 6.374 -0.488 1.00 97.69 218 ARG A C 1
ATOM 1678 O O . ARG A 1 218 ? 7.598 7.102 -0.112 1.00 97.69 218 ARG A O 1
ATOM 1685 N N . ASP A 1 219 ? 9.655 6.833 -0.990 1.00 97.06 219 ASP A N 1
ATOM 1686 C CA . ASP A 1 219 ? 9.976 8.263 -1.038 1.00 97.06 219 ASP A CA 1
ATOM 1687 C C . ASP A 1 219 ? 9.033 9.006 -1.991 1.00 97.06 219 ASP A C 1
ATOM 1689 O O . ASP A 1 219 ? 8.402 9.985 -1.597 1.00 97.06 219 ASP A O 1
ATOM 1693 N N . ARG A 1 220 ? 8.782 8.454 -3.187 1.00 96.25 220 ARG A N 1
ATOM 1694 C CA . ARG A 1 220 ? 7.795 9.026 -4.121 1.00 96.25 220 ARG A CA 1
ATOM 1695 C C . ARG A 1 220 ? 6.375 9.061 -3.552 1.00 96.25 220 ARG A C 1
ATOM 1697 O O . ARG A 1 220 ? 5.637 10.013 -3.802 1.00 96.25 220 ARG A O 1
ATOM 1704 N N . LEU A 1 221 ? 5.965 8.025 -2.815 1.00 97.50 221 LEU A N 1
ATOM 1705 C CA . LEU A 1 221 ? 4.662 7.995 -2.145 1.00 97.50 221 LEU A CA 1
ATOM 1706 C C . LEU A 1 221 ? 4.562 9.080 -1.067 1.00 97.50 221 LEU A C 1
ATOM 1708 O O . LEU A 1 221 ? 3.522 9.731 -0.967 1.00 97.50 221 LEU A O 1
ATOM 1712 N N . ALA A 1 222 ? 5.622 9.277 -0.278 1.00 98.06 222 ALA A N 1
ATOM 1713 C CA . ALA A 1 222 ? 5.675 10.310 0.749 1.00 98.06 222 ALA A CA 1
ATOM 1714 C C . ALA A 1 222 ? 5.584 11.715 0.133 1.00 98.06 222 ALA A C 1
ATOM 1716 O O . ALA A 1 222 ? 4.737 12.495 0.565 1.00 98.06 222 ALA A O 1
ATOM 1717 N N . ASP A 1 223 ? 6.353 11.998 -0.921 1.00 96.88 223 ASP A N 1
ATOM 1718 C CA . ASP A 1 223 ? 6.312 13.284 -1.634 1.00 96.88 223 ASP A CA 1
ATOM 1719 C C . ASP A 1 223 ? 4.923 13.572 -2.212 1.00 96.88 223 ASP A C 1
ATOM 1721 O O . ASP A 1 223 ? 4.372 14.665 -2.067 1.00 96.88 223 ASP A O 1
ATOM 1725 N N . MET A 1 224 ? 4.312 12.564 -2.835 1.00 95.38 224 MET A N 1
ATOM 1726 C CA . MET A 1 224 ? 2.975 12.673 -3.410 1.00 95.38 224 MET A CA 1
ATOM 1727 C C . MET A 1 224 ? 1.900 12.910 -2.333 1.00 95.38 224 MET A C 1
ATOM 1729 O O . MET A 1 224 ? 0.983 13.706 -2.542 1.00 95.38 224 MET A O 1
ATOM 1733 N N . LEU A 1 225 ? 1.993 12.245 -1.178 1.00 97.31 225 LEU A N 1
ATOM 1734 C CA . LEU A 1 225 ? 1.077 12.466 -0.054 1.00 97.31 225 LEU A CA 1
ATOM 1735 C C . LEU A 1 225 ? 1.296 13.836 0.604 1.00 97.31 225 LEU A C 1
ATOM 1737 O O . LEU A 1 225 ? 0.319 14.491 0.971 1.00 97.31 225 LEU A O 1
ATOM 1741 N N . ALA A 1 226 ? 2.545 14.299 0.698 1.00 97.62 226 ALA A N 1
ATOM 1742 C CA . ALA A 1 226 ? 2.875 15.642 1.170 1.00 97.62 226 ALA A CA 1
ATOM 1743 C C . ALA A 1 226 ? 2.266 16.712 0.251 1.00 97.62 226 ALA A C 1
ATOM 1745 O O . ALA A 1 226 ? 1.608 17.635 0.729 1.00 97.62 226 ALA A O 1
ATOM 1746 N N . ALA A 1 227 ? 2.370 16.534 -1.071 1.00 96.19 227 ALA A N 1
ATOM 1747 C CA . ALA A 1 227 ? 1.738 17.412 -2.059 1.00 96.19 227 ALA A CA 1
ATOM 1748 C C . ALA A 1 227 ? 0.198 17.441 -1.956 1.00 96.19 227 ALA A C 1
ATOM 1750 O O . ALA A 1 227 ? -0.433 18.400 -2.397 1.00 96.19 227 ALA A O 1
ATOM 1751 N N . ARG A 1 228 ? -0.420 16.418 -1.346 1.00 95.38 228 ARG A N 1
ATOM 1752 C CA . ARG A 1 228 ? -1.861 16.361 -1.034 1.00 95.38 228 ARG A CA 1
ATOM 1753 C C . ARG A 1 228 ? -2.221 16.894 0.356 1.00 95.38 228 ARG A C 1
ATOM 1755 O O . ARG A 1 228 ? -3.369 16.762 0.775 1.00 95.38 228 ARG A O 1
ATOM 1762 N N . GLY A 1 229 ? -1.266 17.484 1.072 1.00 97.25 229 GLY A N 1
ATOM 1763 C CA . GLY A 1 229 ? -1.488 18.105 2.376 1.00 97.25 229 GLY A CA 1
ATOM 1764 C C . GLY A 1 229 ? -1.450 17.142 3.564 1.00 97.25 229 GLY A C 1
ATOM 1765 O O . GLY A 1 229 ? -1.890 17.511 4.652 1.00 97.25 229 GLY A O 1
ATOM 1766 N N . VAL A 1 230 ? -0.936 15.916 3.403 1.00 98.25 230 VAL A N 1
ATOM 1767 C CA . VAL A 1 230 ? -0.657 15.053 4.562 1.00 98.25 230 VAL A CA 1
ATOM 1768 C C . VAL A 1 230 ? 0.537 15.624 5.324 1.00 98.25 230 VAL A C 1
ATOM 1770 O O . VAL A 1 230 ? 1.580 15.894 4.732 1.00 98.25 230 VAL A O 1
ATOM 1773 N N . SER A 1 231 ? 0.390 15.814 6.637 1.00 98.44 231 SER A N 1
ATOM 1774 C CA . SER A 1 231 ? 1.425 16.464 7.446 1.00 98.44 231 SER A CA 1
ATOM 1775 C C . SER A 1 231 ? 2.715 15.640 7.507 1.00 98.44 231 SER A C 1
ATOM 1777 O O . SER A 1 231 ? 2.690 14.403 7.504 1.00 98.44 231 SER A O 1
ATOM 1779 N N . ALA A 1 232 ? 3.854 16.327 7.608 1.00 98.50 232 ALA A N 1
ATOM 1780 C CA . ALA A 1 232 ? 5.166 15.689 7.668 1.00 98.50 232 ALA A CA 1
ATOM 1781 C C . ALA A 1 232 ? 5.291 14.727 8.863 1.00 98.50 232 ALA A C 1
ATOM 1783 O O . ALA A 1 232 ? 5.911 13.673 8.748 1.00 98.50 232 ALA A O 1
ATOM 1784 N N . GLU A 1 233 ? 4.654 15.037 9.995 1.00 98.50 233 GLU A N 1
ATOM 1785 C CA . GLU A 1 233 ? 4.654 14.193 11.192 1.00 98.50 233 GLU A CA 1
ATOM 1786 C C . GLU A 1 233 ? 3.886 12.887 10.971 1.00 98.50 233 GLU A C 1
ATOM 1788 O O . GLU A 1 233 ? 4.327 11.831 11.423 1.00 98.50 233 GLU A O 1
ATOM 1793 N N . VAL A 1 234 ? 2.754 12.941 10.257 1.00 98.69 234 VAL A N 1
ATOM 1794 C CA . VAL A 1 234 ? 1.994 11.741 9.880 1.00 98.69 234 VAL A CA 1
ATOM 1795 C C . VAL A 1 234 ? 2.824 10.868 8.946 1.00 98.69 234 VAL A C 1
ATOM 1797 O O . VAL A 1 234 ? 2.907 9.659 9.158 1.00 98.69 234 VAL A O 1
ATOM 1800 N N . LEU A 1 235 ? 3.458 11.464 7.932 1.00 98.69 235 LEU A N 1
ATOM 1801 C CA . LEU A 1 235 ? 4.304 10.727 6.990 1.00 98.69 235 LEU A CA 1
ATOM 1802 C C . LEU A 1 235 ? 5.505 10.093 7.693 1.00 98.69 235 LEU A C 1
ATOM 1804 O O . LEU A 1 235 ? 5.779 8.915 7.472 1.00 98.69 235 LEU A O 1
ATOM 1808 N N . ALA A 1 236 ? 6.167 10.831 8.586 1.00 98.50 236 ALA A N 1
ATOM 1809 C CA . ALA A 1 236 ? 7.288 10.329 9.371 1.00 98.50 236 ALA A CA 1
ATOM 1810 C C . ALA A 1 236 ? 6.885 9.141 10.259 1.00 98.50 236 ALA A C 1
ATOM 1812 O O . ALA A 1 236 ? 7.593 8.134 10.287 1.00 98.50 236 ALA A O 1
ATOM 1813 N N . ASP A 1 237 ? 5.738 9.215 10.942 1.00 98.56 237 ASP A N 1
ATOM 1814 C CA . ASP A 1 237 ? 5.215 8.093 11.727 1.00 98.56 237 ASP A CA 1
ATOM 1815 C C . ASP A 1 237 ? 4.903 6.874 10.843 1.00 98.56 237 ASP A C 1
ATOM 1817 O O . ASP A 1 237 ? 5.291 5.753 11.170 1.00 98.56 237 ASP A O 1
ATOM 1821 N N . VAL A 1 238 ? 4.229 7.070 9.702 1.00 98.56 238 VAL A N 1
ATOM 1822 C CA . VAL A 1 238 ? 3.862 5.964 8.801 1.00 98.56 238 VAL A CA 1
ATOM 1823 C C . VAL A 1 238 ? 5.101 5.321 8.180 1.00 98.56 238 VAL A C 1
ATOM 1825 O O . VAL A 1 238 ? 5.160 4.098 8.081 1.00 98.56 238 VAL A O 1
ATOM 1828 N N . VAL A 1 239 ? 6.110 6.107 7.808 1.00 98.38 239 VAL A N 1
ATOM 1829 C CA . VAL A 1 239 ? 7.390 5.586 7.318 1.00 98.38 239 VAL A CA 1
ATOM 1830 C C . VAL A 1 239 ? 8.104 4.794 8.413 1.00 98.38 239 VAL A C 1
ATOM 1832 O O . VAL A 1 239 ? 8.535 3.670 8.158 1.00 98.38 239 VAL A O 1
ATOM 1835 N N . ARG A 1 240 ? 8.202 5.336 9.630 1.00 98.19 240 ARG A N 1
ATOM 1836 C CA . ARG A 1 240 ? 8.940 4.705 10.734 1.00 98.19 240 ARG A CA 1
ATOM 1837 C C . ARG A 1 240 ? 8.248 3.448 11.266 1.00 98.19 240 ARG A C 1
ATOM 1839 O O . ARG A 1 240 ? 8.884 2.410 11.405 1.00 98.19 240 ARG A O 1
ATOM 1846 N N . ASP A 1 241 ? 6.949 3.540 11.543 1.00 97.75 241 ASP A N 1
ATOM 1847 C CA . ASP A 1 241 ? 6.209 2.552 12.338 1.00 97.75 241 ASP A CA 1
ATOM 1848 C C . ASP A 1 241 ? 5.076 1.860 11.555 1.00 97.75 241 ASP A C 1
ATOM 1850 O O . ASP A 1 241 ? 4.341 1.018 12.095 1.00 97.75 241 ASP A O 1
ATOM 1854 N N . GLY A 1 242 ? 4.861 2.234 10.291 1.00 96.94 242 GLY A N 1
ATOM 1855 C CA . GLY A 1 242 ? 3.754 1.741 9.467 1.00 96.94 242 GLY A CA 1
ATOM 1856 C C . GLY A 1 242 ? 2.366 2.153 9.967 1.00 96.94 242 GLY A C 1
ATOM 1857 O O . GLY A 1 242 ? 1.385 1.506 9.604 1.00 96.94 242 GLY A O 1
ATOM 1858 N N . HIS A 1 243 ? 2.275 3.155 10.846 1.00 97.25 243 HIS A N 1
ATOM 1859 C CA . HIS A 1 243 ? 1.030 3.737 11.354 1.00 97.25 243 HIS A CA 1
ATOM 1860 C C . HIS A 1 243 ? 1.296 5.136 11.927 1.00 97.25 243 HIS A C 1
ATOM 1862 O O . HIS A 1 243 ? 2.432 5.442 12.260 1.00 97.25 243 HIS A O 1
ATOM 1868 N N . SER A 1 244 ? 0.256 5.961 12.085 1.00 98.25 244 SER A N 1
ATOM 1869 C CA . SER A 1 244 ? 0.346 7.230 12.820 1.00 98.25 244 SER A CA 1
ATOM 1870 C C . SER A 1 244 ? -0.846 7.386 13.766 1.00 98.25 244 SER A C 1
ATOM 1872 O O . SER A 1 244 ? -1.986 7.304 13.298 1.00 98.25 244 SER A O 1
ATOM 1874 N N . PRO A 1 245 ? -0.630 7.663 15.067 1.00 97.81 245 PRO A N 1
ATOM 1875 C CA . PRO A 1 245 ? -1.716 7.913 16.015 1.00 97.81 245 PRO A CA 1
ATOM 1876 C C . PRO A 1 245 ? -2.450 9.237 15.748 1.00 97.81 245 PRO A C 1
ATOM 1878 O O . PRO A 1 245 ? -3.517 9.465 16.308 1.00 97.81 245 PRO A O 1
ATOM 1881 N N . ARG A 1 246 ? -1.890 10.105 14.893 1.00 97.94 246 ARG A N 1
ATOM 1882 C CA . ARG A 1 246 ? -2.461 11.407 14.518 1.00 97.94 246 ARG A CA 1
ATOM 1883 C C . ARG A 1 246 ? -3.572 11.294 13.469 1.00 97.94 246 ARG A C 1
ATOM 1885 O O . ARG A 1 246 ? -4.289 12.258 13.225 1.00 97.94 246 ARG A O 1
ATOM 1892 N N . LEU A 1 247 ? -3.714 10.131 12.831 1.00 98.12 247 LEU A N 1
ATOM 1893 C CA . LEU A 1 247 ? -4.777 9.868 11.862 1.00 98.12 247 LEU A CA 1
ATOM 1894 C C . LEU A 1 247 ? -6.105 9.538 12.565 1.00 98.12 247 LEU A C 1
ATOM 1896 O O . LEU A 1 247 ? -6.095 9.036 13.687 1.00 98.12 247 LEU A O 1
ATOM 1900 N N . PRO A 1 248 ? -7.264 9.705 11.907 1.00 97.69 248 PRO A N 1
ATOM 1901 C CA . PRO A 1 248 ? -8.533 9.199 12.430 1.00 97.69 248 PRO A CA 1
ATOM 1902 C C . PRO A 1 248 ? -8.479 7.687 12.700 1.00 97.69 248 PRO A C 1
ATOM 1904 O O . PRO A 1 248 ? -7.896 6.943 11.906 1.00 97.69 248 PRO A O 1
ATOM 1907 N N . ALA A 1 249 ? -9.125 7.215 13.774 1.00 96.94 249 ALA A N 1
ATOM 1908 C CA . ALA A 1 249 ? -9.109 5.803 14.192 1.00 96.94 249 ALA A CA 1
ATOM 1909 C C . ALA A 1 249 ? -9.490 4.839 13.054 1.00 96.94 249 ALA A C 1
ATOM 1911 O O . ALA A 1 249 ? -8.820 3.829 12.823 1.00 96.94 249 ALA A O 1
ATOM 1912 N N . ARG A 1 250 ? -10.498 5.218 12.263 1.00 97.56 250 ARG A N 1
ATOM 1913 C CA . ARG A 1 250 ? -10.916 4.511 11.049 1.00 97.56 250 ARG A CA 1
ATOM 1914 C C . ARG A 1 250 ? -9.779 4.343 10.032 1.00 97.56 250 ARG A C 1
ATOM 1916 O O . ARG A 1 250 ? -9.533 3.236 9.556 1.00 97.56 250 ARG A O 1
ATOM 1923 N N . THR A 1 251 ? -9.045 5.413 9.727 1.00 98.19 251 THR A N 1
ATOM 1924 C CA . THR A 1 251 ? -7.902 5.384 8.796 1.00 98.19 251 THR A CA 1
ATOM 1925 C C . THR A 1 251 ? -6.747 4.560 9.359 1.00 98.19 251 THR A C 1
ATOM 1927 O O . THR A 1 251 ? -6.181 3.738 8.641 1.00 98.19 251 THR A O 1
ATOM 1930 N N . GLN A 1 252 ? -6.430 4.714 10.650 1.00 98.12 252 GLN A N 1
ATOM 1931 C CA . GLN A 1 252 ? -5.412 3.894 11.318 1.00 98.12 252 GLN A CA 1
ATOM 1932 C C . GLN A 1 252 ? -5.728 2.402 11.191 1.00 98.12 252 GLN A C 1
ATOM 1934 O O . GLN A 1 252 ? -4.851 1.585 10.905 1.00 98.12 252 GLN A O 1
ATOM 1939 N N . ARG A 1 253 ? -7.003 2.043 11.368 1.00 97.81 253 ARG A N 1
ATOM 1940 C CA . ARG A 1 253 ? -7.472 0.665 11.272 1.00 97.81 253 ARG A CA 1
ATOM 1941 C C . ARG A 1 253 ? -7.340 0.107 9.857 1.00 97.81 253 ARG A C 1
ATOM 1943 O O . ARG A 1 253 ? -6.861 -1.014 9.710 1.00 97.81 253 ARG A O 1
ATOM 1950 N N . LEU A 1 254 ? -7.699 0.887 8.839 1.00 98.44 254 LEU A N 1
ATOM 1951 C CA . LEU A 1 254 ? -7.535 0.515 7.431 1.00 98.44 254 LEU A CA 1
ATOM 1952 C C . LEU A 1 254 ? -6.060 0.316 7.053 1.00 98.44 254 LEU A C 1
ATOM 1954 O O . LEU A 1 254 ? -5.730 -0.687 6.424 1.00 98.44 254 LEU A O 1
ATOM 1958 N N . ILE A 1 255 ? -5.163 1.197 7.512 1.00 98.50 255 ILE A N 1
ATOM 1959 C CA . ILE A 1 255 ? -3.709 1.031 7.334 1.00 98.50 255 ILE A CA 1
ATOM 1960 C C . ILE A 1 255 ? -3.233 -0.263 7.997 1.00 98.50 255 ILE A C 1
ATOM 1962 O O . ILE A 1 255 ? -2.518 -1.049 7.377 1.00 98.50 255 ILE A O 1
ATOM 1966 N N . ALA A 1 256 ? -3.661 -0.526 9.234 1.00 98.06 256 ALA A N 1
ATOM 1967 C CA . ALA A 1 256 ? -3.272 -1.731 9.958 1.00 98.06 256 ALA A CA 1
ATOM 1968 C C . ALA A 1 256 ? -3.733 -3.018 9.250 1.00 98.06 256 ALA A C 1
ATOM 1970 O O . ALA A 1 256 ? -2.930 -3.944 9.113 1.00 98.06 256 ALA A O 1
ATOM 1971 N N . VAL A 1 257 ? -4.988 -3.060 8.780 1.00 98.44 257 VAL A N 1
ATOM 1972 C CA . VAL A 1 257 ? -5.551 -4.190 8.022 1.00 98.44 257 VAL A CA 1
ATOM 1973 C C . VAL A 1 257 ? -4.808 -4.373 6.702 1.00 98.44 257 VAL A C 1
ATOM 1975 O O . VAL A 1 257 ? -4.286 -5.459 6.458 1.00 98.44 257 VAL A O 1
ATOM 1978 N N . GLY A 1 258 ? -4.694 -3.322 5.884 1.00 98.50 258 GLY A N 1
ATOM 1979 C CA . GLY A 1 258 ? -4.043 -3.392 4.574 1.00 98.50 258 GLY A CA 1
ATOM 1980 C C . GLY A 1 258 ? -2.577 -3.817 4.669 1.00 98.50 258 GLY A C 1
ATOM 1981 O O . GLY A 1 258 ? -2.142 -4.727 3.966 1.00 98.50 258 GLY A O 1
ATOM 1982 N N . ARG A 1 259 ? -1.830 -3.247 5.623 1.00 98.12 259 ARG A N 1
ATOM 1983 C CA . ARG A 1 259 ? -0.446 -3.643 5.905 1.00 98.12 259 ARG A CA 1
ATOM 1984 C C . ARG A 1 259 ? -0.337 -5.120 6.273 1.00 98.12 259 ARG A C 1
ATOM 1986 O O . ARG A 1 259 ? 0.517 -5.826 5.741 1.00 98.12 259 ARG A O 1
ATOM 1993 N N . ARG A 1 260 ? -1.166 -5.582 7.214 1.00 98.31 260 ARG A N 1
ATOM 1994 C CA . ARG A 1 260 ? -1.119 -6.969 7.689 1.00 98.31 260 ARG A CA 1
ATOM 1995 C C . ARG A 1 260 ? -1.502 -7.943 6.584 1.00 98.31 260 ARG A C 1
ATOM 1997 O O . ARG A 1 260 ? -0.811 -8.937 6.404 1.00 98.31 260 ARG A O 1
ATOM 2004 N N . ALA A 1 261 ? -2.545 -7.632 5.822 1.00 98.44 261 ALA A N 1
ATOM 2005 C CA . ALA A 1 261 ? -2.965 -8.423 4.675 1.00 98.44 261 ALA A CA 1
ATOM 2006 C C . ALA A 1 261 ? -1.857 -8.527 3.608 1.00 98.44 261 ALA A C 1
ATOM 2008 O O . ALA A 1 261 ? -1.658 -9.601 3.051 1.00 98.44 261 ALA A O 1
ATOM 2009 N N . ALA A 1 262 ? -1.096 -7.453 3.370 1.00 98.50 262 ALA A N 1
ATOM 2010 C CA . ALA A 1 262 ? -0.041 -7.443 2.356 1.00 98.50 262 ALA A CA 1
ATOM 2011 C C . ALA A 1 262 ? 1.236 -8.176 2.800 1.00 98.50 262 ALA A C 1
ATOM 2013 O O . ALA A 1 262 ? 1.855 -8.889 2.015 1.00 98.50 262 ALA A O 1
ATOM 2014 N N . LEU A 1 263 ? 1.656 -7.991 4.056 1.00 98.31 263 LEU A N 1
ATOM 2015 C CA . LEU A 1 263 ? 2.958 -8.468 4.542 1.00 98.31 263 LEU A CA 1
ATOM 2016 C C . LEU A 1 263 ? 2.882 -9.765 5.351 1.00 98.31 263 LEU A C 1
ATOM 2018 O O . LEU A 1 263 ? 3.888 -10.451 5.524 1.00 98.31 263 LEU A O 1
ATOM 2022 N N . SER A 1 264 ? 1.724 -10.092 5.919 1.00 97.94 264 SER A N 1
ATOM 2023 C CA . SER A 1 264 ? 1.538 -11.240 6.814 1.00 97.94 264 SER A CA 1
ATOM 2024 C C . SER A 1 264 ? 0.088 -11.754 6.770 1.00 97.94 264 SER A C 1
ATOM 2026 O O . SER A 1 264 ? -0.571 -11.819 7.814 1.00 97.94 264 SER A O 1
ATOM 2028 N N . PRO A 1 265 ? -0.437 -12.140 5.589 1.00 97.56 265 PRO A N 1
ATOM 2029 C CA . PRO A 1 265 ? -1.852 -12.481 5.411 1.00 97.56 265 PRO A CA 1
ATOM 2030 C C . PRO A 1 265 ? -2.329 -13.606 6.335 1.00 97.56 265 PRO A C 1
ATOM 2032 O O . PRO A 1 265 ? -3.453 -13.563 6.820 1.00 97.56 265 PRO A O 1
ATOM 2035 N N . ALA A 1 266 ? -1.459 -14.566 6.666 1.00 97.25 266 ALA A N 1
ATOM 2036 C CA . ALA A 1 266 ? -1.769 -15.663 7.589 1.00 97.25 266 ALA A CA 1
ATOM 2037 C C . ALA A 1 266 ? -2.095 -15.202 9.024 1.00 97.25 266 ALA A C 1
ATOM 2039 O O . ALA A 1 266 ? -2.671 -15.957 9.802 1.00 97.25 266 ALA A O 1
ATOM 2040 N N . THR A 1 267 ? -1.720 -13.972 9.385 1.00 96.81 267 THR A N 1
ATOM 2041 C CA . THR A 1 267 ? -2.000 -13.380 10.703 1.00 96.81 267 THR A CA 1
ATOM 2042 C C . THR A 1 267 ? -3.244 -12.494 10.712 1.00 96.81 267 THR A C 1
ATOM 2044 O O . THR A 1 267 ? -3.628 -12.009 11.778 1.00 96.81 267 THR A O 1
ATOM 2047 N N . LEU A 1 268 ? -3.869 -12.266 9.550 1.00 96.69 268 LEU A N 1
ATOM 2048 C CA . LEU A 1 268 ? -5.096 -11.488 9.444 1.00 96.69 268 LEU A CA 1
ATOM 2049 C C . LEU A 1 268 ? -6.264 -12.310 9.993 1.00 96.69 268 LEU A C 1
ATOM 2051 O O . LEU A 1 268 ? -6.613 -13.362 9.460 1.00 96.69 268 LEU A O 1
ATOM 2055 N N . SER A 1 269 ? -6.875 -11.826 11.070 1.00 96.56 269 SER A N 1
ATOM 2056 C CA . SER A 1 269 ? -7.928 -12.563 11.776 1.00 96.56 269 SER A CA 1
ATOM 2057 C C . SER A 1 269 ? -9.314 -11.938 11.608 1.00 96.56 269 SER A C 1
ATOM 2059 O O . SER A 1 269 ? -9.465 -10.728 11.427 1.00 96.56 269 SER A O 1
ATOM 2061 N N . ALA A 1 270 ? -10.363 -12.749 11.791 1.00 97.06 270 ALA A N 1
ATOM 2062 C CA . ALA A 1 270 ? -11.745 -12.262 11.845 1.00 97.06 270 ALA A CA 1
ATOM 2063 C C . ALA A 1 270 ? -11.951 -11.189 12.934 1.00 97.06 270 ALA A C 1
ATOM 2065 O O . ALA A 1 270 ? -12.763 -10.278 12.766 1.00 97.06 270 ALA A O 1
ATOM 2066 N N . ARG A 1 271 ? -11.175 -11.248 14.028 1.00 96.19 271 ARG A N 1
ATOM 2067 C CA . ARG A 1 271 ? -11.188 -10.240 15.100 1.00 96.19 271 ARG A CA 1
ATOM 2068 C C . ARG A 1 271 ? -10.772 -8.861 14.592 1.00 96.19 271 ARG A C 1
ATOM 2070 O O . ARG A 1 271 ? -11.357 -7.866 15.015 1.00 96.19 271 ARG A O 1
ATOM 2077 N N . GLU A 1 272 ? -9.780 -8.794 13.712 1.00 95.38 272 GLU A N 1
ATOM 2078 C CA . GLU A 1 272 ? -9.289 -7.533 13.150 1.00 95.38 272 GLU A CA 1
ATOM 2079 C C . GLU A 1 272 ? -10.268 -6.943 12.146 1.00 95.38 272 GLU A C 1
ATOM 2081 O O . GLU A 1 272 ? -10.575 -5.755 12.228 1.00 95.38 272 GLU A O 1
ATOM 2086 N N . MET A 1 273 ? -10.834 -7.784 11.279 1.00 97.81 273 MET A N 1
ATOM 2087 C CA . MET A 1 273 ? -11.895 -7.367 10.359 1.00 97.81 273 MET A CA 1
ATOM 2088 C C . MET A 1 273 ? -13.124 -6.874 11.135 1.00 97.81 273 MET A C 1
ATOM 2090 O O . MET A 1 273 ? -13.668 -5.814 10.844 1.00 97.81 273 MET A O 1
ATOM 2094 N N . GLY A 1 274 ? -13.520 -7.582 12.199 1.00 97.81 274 GLY A N 1
ATOM 2095 C CA . GLY A 1 274 ? -14.593 -7.149 13.096 1.00 97.81 274 GLY A CA 1
ATOM 2096 C C . GLY A 1 274 ? -14.280 -5.844 13.835 1.00 97.81 274 GLY A C 1
ATOM 2097 O O . GLY A 1 274 ? -15.179 -5.037 14.052 1.00 97.81 274 GLY A O 1
ATOM 2098 N N . ALA A 1 275 ? -13.016 -5.599 14.196 1.00 96.19 275 ALA A N 1
ATOM 2099 C CA . ALA A 1 275 ? -12.600 -4.318 14.764 1.00 96.19 275 ALA A CA 1
ATOM 2100 C C . ALA A 1 275 ? -12.725 -3.180 13.747 1.00 96.19 275 ALA A C 1
ATOM 2102 O O . ALA A 1 275 ? -13.189 -2.113 14.117 1.00 96.19 275 ALA A O 1
ATOM 2103 N N . ALA A 1 276 ? -12.387 -3.411 12.477 1.00 97.44 276 ALA A N 1
ATOM 2104 C CA . ALA A 1 276 ? -12.579 -2.420 11.424 1.00 97.44 276 ALA A CA 1
ATOM 2105 C C . ALA A 1 276 ? -14.050 -2.059 11.198 1.00 97.44 276 ALA A C 1
ATOM 2107 O O . ALA A 1 276 ? -14.381 -0.878 11.143 1.00 97.44 276 ALA A O 1
ATOM 2108 N N . ARG A 1 277 ? -14.946 -3.050 11.192 1.00 98.12 277 ARG A N 1
ATOM 2109 C CA . ARG A 1 277 ? -16.393 -2.797 11.094 1.00 98.12 277 ARG A CA 1
ATOM 2110 C C . ARG A 1 277 ? -16.920 -1.945 12.252 1.00 98.12 277 ARG A C 1
ATOM 2112 O O . ARG A 1 277 ? -17.721 -1.045 12.030 1.00 98.12 277 ARG A O 1
ATOM 2119 N N . ARG A 1 278 ? -16.435 -2.175 13.480 1.00 97.38 278 ARG A N 1
ATOM 2120 C CA . ARG A 1 278 ? -16.811 -1.360 14.654 1.00 97.38 278 ARG A CA 1
ATOM 2121 C C . ARG A 1 278 ? -16.351 0.099 14.565 1.00 97.38 278 ARG A C 1
ATOM 2123 O O . ARG A 1 278 ? -16.981 0.948 15.176 1.00 97.38 278 ARG A O 1
ATOM 2130 N N . GLU A 1 279 ? -15.311 0.387 13.786 1.00 96.75 279 GLU A N 1
ATOM 2131 C CA . GLU A 1 279 ? -14.847 1.753 13.486 1.00 96.75 279 GLU A CA 1
ATOM 2132 C C . GLU A 1 279 ? -15.598 2.386 12.293 1.00 96.75 279 GLU A C 1
ATOM 2134 O O . GLU A 1 279 ? -15.154 3.390 11.734 1.00 96.75 279 GLU A O 1
ATOM 2139 N N . GLY A 1 280 ? -16.708 1.781 11.854 1.00 97.06 280 GLY A N 1
ATOM 2140 C CA . GLY A 1 280 ? -17.523 2.283 10.747 1.00 97.06 280 GLY A CA 1
ATOM 2141 C C . GLY A 1 280 ? -16.904 2.064 9.364 1.00 97.06 280 GLY A C 1
ATOM 2142 O O . GLY A 1 280 ? -17.198 2.816 8.436 1.00 97.06 280 GLY A O 1
ATOM 2143 N N . VAL A 1 281 ? -16.016 1.078 9.208 1.00 97.81 281 VAL A N 1
ATOM 2144 C CA . VAL A 1 281 ? -15.536 0.670 7.879 1.00 97.81 281 VAL A CA 1
ATOM 2145 C C . VAL A 1 281 ? -16.592 -0.215 7.220 1.00 97.81 281 VAL A C 1
ATOM 2147 O O . VAL A 1 281 ? -16.966 -1.248 7.783 1.00 97.81 281 VAL A O 1
ATOM 2150 N N . ALA A 1 282 ? -17.059 0.185 6.037 1.00 98.00 282 ALA A N 1
ATOM 2151 C CA . ALA A 1 282 ? -18.044 -0.575 5.276 1.00 98.00 282 ALA A CA 1
ATOM 2152 C C . ALA A 1 282 ? -17.431 -1.851 4.673 1.00 98.00 282 ALA A C 1
ATOM 2154 O O . ALA A 1 282 ? -16.218 -1.935 4.461 1.00 98.00 282 ALA A O 1
ATOM 2155 N N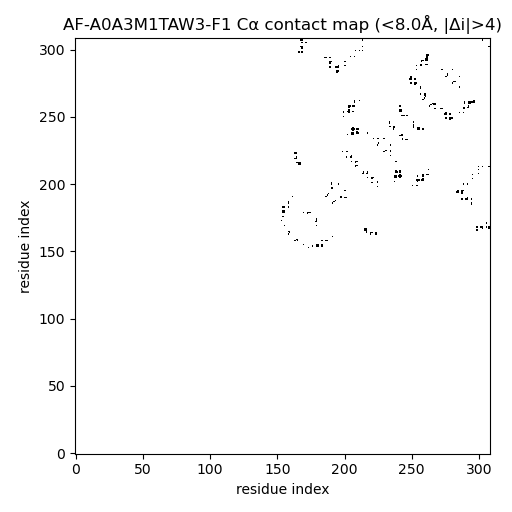 . GLU A 1 283 ? -18.262 -2.851 4.370 1.00 97.94 283 GLU A N 1
ATOM 2156 C CA . GLU A 1 283 ? -17.781 -4.128 3.826 1.00 97.94 283 GLU A CA 1
ATOM 2157 C C . GLU A 1 283 ? -17.089 -3.940 2.470 1.00 97.94 283 GLU A C 1
ATOM 2159 O O . GLU A 1 283 ? -16.044 -4.538 2.226 1.00 97.94 283 GLU A O 1
ATOM 2164 N N . GLU A 1 284 ? -17.601 -3.050 1.617 1.00 98.06 284 GLU A N 1
ATOM 2165 C CA . GLU A 1 284 ? -17.002 -2.764 0.310 1.00 98.06 284 GLU A CA 1
ATOM 2166 C C . GLU A 1 284 ? -15.591 -2.182 0.454 1.00 98.06 284 GLU A C 1
ATOM 2168 O O . GLU A 1 284 ? -14.684 -2.534 -0.295 1.00 98.06 284 GLU A O 1
ATOM 2173 N N . GLU A 1 285 ? -15.371 -1.339 1.463 1.00 98.31 285 GLU A N 1
ATOM 2174 C CA . GLU A 1 285 ? -14.055 -0.760 1.739 1.00 98.31 285 GLU A CA 1
ATOM 2175 C C . GLU A 1 285 ? -13.083 -1.791 2.319 1.00 98.31 285 GLU A C 1
ATOM 2177 O O . GLU A 1 285 ? -11.880 -1.719 2.057 1.00 98.31 285 GLU A O 1
ATOM 2182 N N . LEU A 1 286 ? -13.589 -2.768 3.081 1.00 98.38 286 LEU A N 1
ATOM 2183 C CA . LEU A 1 286 ? -12.795 -3.907 3.543 1.00 98.38 286 LEU A CA 1
ATOM 2184 C C . LEU A 1 286 ? -12.366 -4.800 2.379 1.00 98.38 286 LEU A C 1
ATOM 2186 O O . LEU A 1 286 ? -11.215 -5.231 2.328 1.00 98.38 286 LEU A O 1
ATOM 2190 N N . VAL A 1 287 ? -13.260 -5.051 1.424 1.00 98.25 287 VAL A N 1
ATOM 2191 C CA . VAL A 1 287 ? -12.914 -5.783 0.201 1.00 98.25 287 VAL A CA 1
ATOM 2192 C C . VAL A 1 287 ? -11.874 -5.002 -0.605 1.00 98.25 287 VAL A C 1
ATOM 2194 O O . VAL A 1 287 ? -10.865 -5.578 -1.009 1.00 98.25 287 VAL A O 1
ATOM 2197 N N . GLU A 1 288 ? -12.052 -3.688 -0.773 1.00 98.50 288 GLU A N 1
ATOM 2198 C CA . GLU A 1 288 ? -11.087 -2.838 -1.478 1.00 98.50 288 GLU A CA 1
ATOM 2199 C C . GLU A 1 288 ? -9.710 -2.813 -0.808 1.00 98.50 288 GLU A C 1
ATOM 2201 O O . GLU A 1 288 ? -8.698 -2.938 -1.498 1.00 98.50 288 GLU A O 1
ATOM 2206 N N . VAL A 1 289 ? -9.633 -2.686 0.523 1.00 98.56 289 VAL A N 1
ATOM 2207 C CA . VAL A 1 289 ? -8.335 -2.658 1.217 1.00 98.56 289 VAL A CA 1
ATOM 2208 C C . VAL A 1 289 ? -7.626 -4.014 1.154 1.00 98.56 289 VAL A C 1
ATOM 2210 O O . VAL A 1 289 ? -6.400 -4.053 1.066 1.00 98.56 289 VAL A O 1
ATOM 2213 N N . VAL A 1 290 ? -8.369 -5.128 1.148 1.00 98.38 290 VAL A N 1
ATOM 2214 C CA . VAL A 1 290 ? -7.805 -6.478 0.977 1.00 98.38 290 VAL A CA 1
ATOM 2215 C C . VAL A 1 290 ? -7.340 -6.704 -0.464 1.00 98.38 290 VAL A C 1
ATOM 2217 O O . VAL A 1 290 ? -6.253 -7.243 -0.669 1.00 98.38 290 VAL A O 1
ATOM 2220 N N . ALA A 1 291 ? -8.102 -6.250 -1.463 1.00 98.50 291 ALA A N 1
ATOM 2221 C CA . ALA A 1 291 ? -7.694 -6.306 -2.867 1.00 98.50 291 ALA A CA 1
ATOM 2222 C C . ALA A 1 291 ? -6.422 -5.479 -3.113 1.00 98.50 291 ALA A C 1
ATOM 2224 O O . ALA A 1 291 ? -5.454 -5.981 -3.692 1.00 98.50 291 ALA A O 1
ATOM 2225 N N . LEU A 1 292 ? -6.378 -4.252 -2.579 1.00 98.62 292 LEU A N 1
ATOM 2226 C CA . LEU A 1 292 ? -5.180 -3.418 -2.586 1.00 98.62 292 LEU A CA 1
ATOM 2227 C C . LEU A 1 292 ? -4.008 -4.134 -1.906 1.00 98.62 292 LEU A C 1
ATOM 2229 O O . LEU A 1 292 ? -2.915 -4.174 -2.459 1.00 98.62 292 LEU A O 1
ATOM 2233 N N . ALA A 1 293 ? -4.218 -4.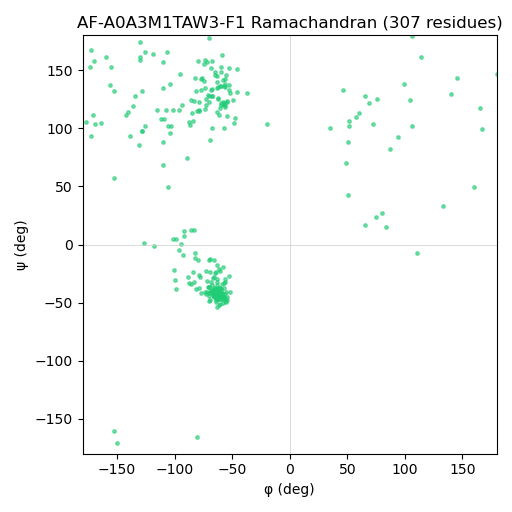744 -0.741 1.00 98.62 293 ALA A N 1
ATOM 2234 C CA . ALA A 1 293 ? -3.171 -5.488 -0.052 1.00 98.62 293 ALA A CA 1
ATOM 2235 C C . ALA A 1 293 ? -2.628 -6.668 -0.877 1.00 98.62 293 ALA A C 1
ATOM 2237 O O . ALA A 1 293 ? -1.419 -6.900 -0.875 1.00 98.62 293 ALA A O 1
ATOM 2238 N N . GLY A 1 294 ? -3.487 -7.369 -1.623 1.00 98.50 294 GLY A N 1
ATOM 2239 C CA . GLY A 1 294 ? -3.079 -8.411 -2.568 1.00 98.50 294 GLY A CA 1
ATOM 2240 C C . GLY A 1 294 ? -2.183 -7.873 -3.687 1.00 98.50 294 GLY A C 1
ATOM 2241 O O . GLY A 1 294 ? -1.121 -8.441 -3.951 1.00 98.50 294 GLY A O 1
ATOM 2242 N N . LEU A 1 295 ? -2.552 -6.735 -4.287 1.00 98.19 295 LEU A N 1
ATOM 2243 C CA . LEU A 1 295 ? -1.703 -6.028 -5.253 1.00 98.19 295 LEU A CA 1
ATOM 2244 C C . LEU A 1 295 ? -0.348 -5.654 -4.631 1.00 98.19 295 LEU A C 1
ATOM 2246 O O . LEU A 1 295 ? 0.694 -5.904 -5.231 1.00 98.19 295 LEU A O 1
ATOM 2250 N N . LEU A 1 296 ? -0.339 -5.088 -3.423 1.00 98.44 296 LEU A N 1
ATOM 2251 C CA . LEU A 1 296 ? 0.891 -4.674 -2.744 1.00 98.44 296 LEU A CA 1
ATOM 2252 C C . LEU A 1 296 ? 1.799 -5.867 -2.407 1.00 98.44 296 LEU A C 1
ATOM 2254 O O . LEU A 1 296 ? 3.011 -5.784 -2.601 1.00 98.44 296 LEU A O 1
ATOM 2258 N N . ALA A 1 297 ? 1.233 -6.991 -1.961 1.00 98.50 297 ALA A N 1
ATOM 2259 C CA . ALA A 1 297 ? 1.978 -8.229 -1.730 1.00 98.50 297 ALA A CA 1
ATOM 2260 C C . ALA A 1 297 ? 2.649 -8.732 -3.018 1.00 98.50 297 ALA A C 1
ATOM 2262 O O . ALA A 1 297 ? 3.816 -9.142 -3.008 1.00 98.50 297 ALA A O 1
ATOM 2263 N N . TRP A 1 298 ? 1.934 -8.653 -4.143 1.00 98.06 298 TRP A N 1
ATOM 2264 C CA . TRP A 1 298 ? 2.484 -8.972 -5.454 1.00 98.06 298 TRP A CA 1
ATOM 2265 C C . TRP A 1 298 ? 3.607 -8.002 -5.852 1.00 98.06 298 TRP A C 1
ATOM 2267 O O . TRP A 1 298 ? 4.685 -8.467 -6.218 1.00 98.06 298 TRP A O 1
ATOM 2277 N N . VAL A 1 299 ? 3.429 -6.684 -5.683 1.00 97.69 299 VAL A N 1
ATOM 2278 C CA . VAL A 1 299 ? 4.484 -5.680 -5.942 1.00 97.69 299 VAL A CA 1
ATOM 2279 C C . VAL A 1 299 ? 5.743 -5.991 -5.140 1.00 97.69 299 VAL A C 1
ATOM 2281 O O . VAL A 1 299 ? 6.824 -6.051 -5.716 1.00 97.69 299 VAL A O 1
ATOM 2284 N N . VAL A 1 300 ? 5.613 -6.244 -3.834 1.00 97.94 300 VAL A N 1
ATOM 2285 C CA . VAL A 1 300 ? 6.741 -6.599 -2.957 1.00 97.94 300 VAL A CA 1
ATOM 2286 C C . VAL A 1 300 ? 7.443 -7.865 -3.449 1.00 97.94 300 VAL A C 1
ATOM 2288 O O . VAL A 1 300 ? 8.673 -7.922 -3.481 1.00 97.94 300 VAL A O 1
ATOM 2291 N N . THR A 1 301 ? 6.676 -8.875 -3.857 1.00 97.62 301 THR A N 1
ATOM 2292 C CA . THR A 1 301 ? 7.216 -10.143 -4.359 1.00 97.62 301 THR A CA 1
ATOM 2293 C C . THR A 1 301 ? 8.015 -9.937 -5.643 1.00 97.62 301 THR A C 1
ATOM 2295 O O . THR A 1 301 ? 9.161 -10.378 -5.731 1.00 97.62 301 THR A O 1
ATOM 2298 N N . VAL A 1 302 ? 7.446 -9.233 -6.624 1.00 96.56 302 VAL A N 1
ATOM 2299 C CA . VAL A 1 302 ? 8.105 -8.999 -7.914 1.00 96.56 302 VAL A CA 1
ATOM 2300 C C . VAL A 1 302 ? 9.299 -8.054 -7.757 1.00 96.56 302 VAL A C 1
ATOM 2302 O O . VAL A 1 302 ? 10.356 -8.322 -8.320 1.00 96.56 302 VAL A O 1
ATOM 2305 N N . ALA A 1 303 ? 9.186 -6.999 -6.946 1.00 95.94 303 ALA A N 1
ATOM 2306 C CA . ALA A 1 303 ? 10.290 -6.089 -6.641 1.00 95.94 303 ALA A CA 1
ATOM 2307 C C . ALA A 1 303 ? 11.502 -6.837 -6.069 1.00 95.94 303 ALA A C 1
ATOM 2309 O O . ALA A 1 303 ? 12.623 -6.657 -6.542 1.00 95.94 303 ALA A O 1
ATOM 2310 N N . ARG A 1 304 ? 11.278 -7.747 -5.112 1.00 95.62 304 ARG A N 1
ATOM 2311 C CA . ARG A 1 304 ? 12.340 -8.597 -4.553 1.00 95.62 304 ARG A CA 1
ATOM 2312 C C . ARG A 1 304 ? 12.917 -9.557 -5.586 1.00 95.62 304 ARG A C 1
ATOM 2314 O O . ARG A 1 304 ? 14.134 -9.681 -5.677 1.00 95.62 304 ARG A O 1
ATOM 2321 N N . ALA A 1 305 ? 12.063 -10.209 -6.374 1.00 96.06 305 ALA A N 1
ATOM 2322 C CA . ALA A 1 305 ? 12.500 -11.149 -7.404 1.00 96.06 305 ALA A CA 1
ATOM 2323 C C . ALA A 1 305 ? 13.341 -10.478 -8.506 1.00 96.06 305 ALA A C 1
ATOM 2325 O O . ALA A 1 305 ? 14.238 -11.108 -9.059 1.00 96.06 305 ALA A O 1
ATOM 2326 N N . LEU A 1 306 ? 13.065 -9.206 -8.810 1.00 94.25 306 LEU A N 1
ATOM 2327 C CA . LEU A 1 306 ? 13.739 -8.433 -9.858 1.00 94.25 306 LEU A CA 1
ATOM 2328 C C . LEU A 1 306 ? 14.812 -7.464 -9.332 1.00 94.25 306 LEU A C 1
ATOM 2330 O O . LEU A 1 306 ? 15.351 -6.697 -10.128 1.00 94.25 306 LEU A O 1
ATOM 2334 N N . ALA A 1 307 ? 15.107 -7.474 -8.026 1.00 92.62 307 ALA A N 1
ATOM 2335 C CA . ALA A 1 307 ? 16.006 -6.515 -7.372 1.00 92.62 307 ALA A CA 1
ATOM 2336 C C . ALA A 1 307 ? 15.667 -5.040 -7.701 1.00 92.62 307 ALA A C 1
ATOM 2338 O O . ALA A 1 307 ? 16.544 -4.226 -7.981 1.00 92.62 307 ALA A O 1
ATOM 2339 N N . ALA A 1 308 ? 14.373 -4.715 -7.701 1.00 84.94 308 ALA A N 1
ATOM 2340 C CA . ALA A 1 308 ? 13.826 -3.386 -7.963 1.00 84.94 308 ALA A CA 1
ATOM 2341 C C . ALA A 1 308 ? 13.247 -2.790 -6.666 1.00 84.94 308 ALA A C 1
ATOM 2343 O O . ALA A 1 308 ? 12.027 -2.706 -6.516 1.00 84.94 308 ALA A O 1
ATOM 2344 N N . THR A 1 309 ? 14.127 -2.472 -5.713 1.00 80.25 309 THR A N 1
ATOM 2345 C CA . THR A 1 309 ? 13.797 -1.936 -4.375 1.00 80.25 309 THR A CA 1
ATOM 2346 C C . THR A 1 309 ? 13.877 -0.422 -4.313 1.00 80.25 309 THR A C 1
ATOM 2348 O O . THR A 1 309 ? 14.893 0.096 -4.818 1.00 80.25 309 THR A O 1
#

Solvent-accessible surface area (backbone atoms only — not comparable to full-atom values): 20520 Å² total; per-residue (Å²): 136,86,85,83,78,87,80,84,84,81,81,83,80,78,89,82,87,81,85,87,80,90,79,86,77,84,87,85,81,89,76,90,77,88,78,81,86,86,78,90,78,81,89,82,83,87,89,79,86,80,91,76,81,85,84,81,88,80,89,76,87,86,83,92,79,88,82,87,89,78,91,84,81,89,83,92,86,84,89,84,86,86,82,91,77,89,80,84,87,79,82,84,87,81,91,80,84,79,81,87,81,86,77,73,94,70,92,73,77,76,81,86,79,79,78,78,76,78,73,79,79,82,75,80,74,72,84,78,77,78,84,57,59,64,64,56,48,50,62,57,49,63,64,64,74,73,56,86,83,64,79,76,77,66,58,49,53,66,51,48,74,77,39,83,50,66,51,64,44,62,70,61,32,61,82,41,61,70,62,26,40,55,48,30,52,49,49,44,54,46,54,77,43,80,84,57,54,52,70,57,48,50,50,22,49,28,20,39,26,37,76,72,58,26,56,64,36,24,51,40,39,49,54,55,40,42,76,70,70,49,52,70,68,48,50,51,30,20,51,76,70,40,46,35,91,86,47,58,70,50,57,42,42,51,27,49,50,20,32,34,43,30,77,40,47,92,73,61,46,73,69,56,57,52,51,36,44,73,53,70,48,53,71,68,41,53,52,46,38,49,53,34,10,52,52,50,32,48,50,55,51,51,16,62,78,66,73,40,77

Sequence (309 aa):
MAVRGPRPRRARLGRDEVPALVRRRPREHHHQRLGRGPARRDQEGPQRPRRRAAPQATRRHGARAEGGPSQAGQDRQACGRPPRRHREGARAPRSHTPASDHHREGDLLPPRGQRVPRGPPRVRRPPAHQATREGLQEAAQEGALLSCGRTAPDPFARLQAEFSALPPVCARLRAAPEAAAGAAALFEACLLRGRLPRTTKELVALAVASLAGLVEWRDRLADMLAARGVSAEVLADVVRDGHSPRLPARTQRLIAVGRRAALSPATLSAREMGAARREGVAEEELVEVVALAGLLAWVVTVARALAAT

Radius of gyration: 35.42 Å; Cα contacts (8 Å, |Δi|>4): 196; chains: 1; bounding box: 63×96×117 Å

Secondary structure (DSSP, 8-state):
----PPPPPPP-PPP--------PPPP-------------------------PPPPP------------------------------------------------------S--PPPPPPP---PPPP-STTHHHHHHHHHHTTSS-SS-PPPPTTHHHHHH-S---THHHHHTTSHHHHHHHHHHHIIIIISSSS-HHHHHHHHHHHHHHHT-HHHHHHHHHHHHHTT--HHHHHHHHHHS--TTS-HHHHHHHHHHHHHHH-GGG--HHHHHHHHHTT--HHHHHHHHHHHHHHHHHHHHHHHTT--

Foldseek 3Di:
DDDDDDDDDDDDDDDDDDDDDDDDDDDDDDDDDDDDDDDDDDDDDDDDDDDDDDDDDDDDDDDDDDDDDDDDDDDDDDDDDDDDDDDDDDDDDDDDDDDDDDDDPDDDDDDPDDDDPDDDPPDPDDPDDPPPPVVVVVVVVVVVPPPPPDDDPLLCPVVCVVPVQDALLLVVCVVPVVSNNVLSVLCCPQQVDDDADNLLLLLLLLLQCLVLVSVSSNVSSLVVSVVVVDDPQQSVCCNVPVADPPDQPLSRLLSVQLNCLQPPVVPRDPVSVVVNVVSVQDPRNSVSSNSSSVSSNVSSVSCVVVVRD

Mean predicted aligned error: 18.8 Å

Nearest PDB structures (foldseek):
  2prr-assembly1_E  TM=8.530E-01  e=1.468E-04  Cupriavidus pinatubonensis JMP134
  6ohj-assembly1_B  TM=8.349E-01  e=2.993E-04  Marinomonas mediterranea MMB-1
  6k40-assembly3_C  TM=7.622E-01  e=5.818E-04  Deinococcus radiodurans R1 = ATCC 13939 = DSM 20539
  3c1l-assembly2_J  TM=8.219E-01  e=2.659E-03  Mesorhizobium japonicum MAFF 303099
  2oyo-assembly1_A  TM=8.160E-01  e=3.535E-03  Deinococcus geothermalis DSM 11300